Protein AF-A0AAN9HUW8-F1 (afdb_monomer)

Nearest PDB structures (foldseek):
  7zva-assembly1_A  TM=7.393E-01  e=1.301E-17  Nepenthes ventricosa x Nepenthes alata
  7zvc-assembly1_A  TM=8.661E-01  e=3.262E-12  Nepenthes ventricosa x Nepenthes alata
  8cdp-assembly1_B  TM=1.080E-01  e=1.436E+00  Trypanosoma brucei brucei

Organism: Crotalaria pallida (NCBI:txid3830)

Radius of gyration: 23.73 Å; Cα contacts (8 Å, |Δi|>4): 660; chains: 1; bounding box: 55×59×86 Å

Sequence (342 aa):
MINFILICLCLASNNYKVDGRMMASMSQEEDLELENQLRLMNKPPLKTIQTAFGHIVDCIDINKQLVFDNPLLKNHKIQLRSSLEHARKTLNEDQRSARSSRIEIEEDLCPIGTIPVRRTTKDDLIRIKHLSNKNGMLIAEAPGNHFAAVTLNRGANITDVYYGIKGIINVYNPTVTRKEQMSGAYLYLAKGPNSIMAGWQVYPEIHGDVKTYFFTAWDPATNNWWVRLQDKDLGYFPATLFADMTSAEEGGWYGRTMTPTYNSPSPPMGSGHFPDHTFGHACYIRNMTFQKYTREDIEPTLDLVGIYKDMPSCYEMSYTGYVDDSLRYAMQFGGPGGNCGY

Secondary structure (DSSP, 8-state):
---------------------------HHHHHHHHHHHHHHSPPPSEEEE-TTS-EEEEEETTS-GGGGSTTTTT-------GGGTTTTTS------S--------TTSS-TTEEEEEPPPHHHHHHHHHHHTS---SS---TTEEEEEEEE-TTS-TT--BSEEEEEE--------STT-EEEEEEEEEETTEEEEEEEEE-HHHHSSSS-EEEEEE-SS--SEEEEETTEEEEEE-GGG--S-SSBSEEEEEEEEE--STT-PBPPBTTSPPP-S-BTTBEEEEEEEEE-TTSPEEP--TTTEEEEES-TTT-EEEEEEE--TTT-EEEEEEB--B----

Structure (mmCIF, N/CA/C/O backbone):
data_AF-A0AAN9HUW8-F1
#
_entry.id   AF-A0AAN9HUW8-F1
#
loop_
_atom_site.group_PDB
_atom_site.id
_atom_site.type_symbol
_atom_site.label_atom_id
_atom_site.label_alt_id
_atom_site.label_comp_id
_atom_site.label_asym_id
_atom_site.label_entity_id
_atom_site.label_seq_id
_atom_site.pdbx_PDB_ins_code
_atom_site.Cartn_x
_atom_site.Cartn_y
_atom_site.Cartn_z
_atom_site.occupancy
_atom_site.B_iso_or_equiv
_atom_site.auth_seq_id
_atom_site.auth_comp_id
_atom_site.auth_asym_id
_atom_site.auth_atom_id
_atom_site.pdbx_PDB_model_num
ATOM 1 N N . MET A 1 1 ? -34.543 -33.325 61.190 1.00 37.28 1 MET A N 1
ATOM 2 C CA . MET A 1 1 ? -33.657 -33.862 60.135 1.00 37.28 1 MET A CA 1
ATOM 3 C C . MET A 1 1 ? -33.673 -32.879 58.983 1.00 37.28 1 MET A C 1
ATOM 5 O O . MET A 1 1 ? -34.697 -32.755 58.328 1.00 37.28 1 MET A O 1
ATOM 9 N N . ILE A 1 2 ? -32.601 -32.107 58.819 1.00 32.50 2 ILE A N 1
ATOM 10 C CA . ILE A 1 2 ? -32.450 -31.158 57.713 1.00 32.50 2 ILE A CA 1
ATOM 11 C C . ILE A 1 2 ? -31.667 -31.898 56.628 1.00 32.50 2 ILE A C 1
ATOM 13 O O . ILE A 1 2 ? -30.510 -32.249 56.843 1.00 32.50 2 ILE A O 1
ATOM 17 N N . ASN A 1 3 ? -32.321 -32.191 55.504 1.00 26.67 3 ASN A N 1
ATOM 18 C CA . ASN A 1 3 ? -31.674 -32.784 54.337 1.00 26.67 3 ASN A CA 1
ATOM 19 C C . ASN A 1 3 ? -30.878 -31.694 53.610 1.00 26.67 3 ASN A C 1
ATOM 21 O O . ASN A 1 3 ? -31.468 -30.772 53.050 1.00 26.67 3 ASN A O 1
ATOM 25 N N . PHE A 1 4 ? -29.550 -31.805 53.603 1.00 28.45 4 PHE A N 1
ATOM 26 C CA . PHE A 1 4 ? -28.698 -31.031 52.703 1.00 28.45 4 PHE A CA 1
ATOM 27 C C . PHE A 1 4 ? -28.633 -31.734 51.345 1.00 28.45 4 PHE A C 1
ATOM 29 O O . PHE A 1 4 ? -28.205 -32.883 51.255 1.00 28.45 4 PHE A O 1
ATOM 36 N N . ILE A 1 5 ? -29.053 -31.038 50.289 1.00 32.56 5 ILE A N 1
ATOM 37 C CA . ILE A 1 5 ? -28.841 -31.459 48.902 1.00 32.56 5 ILE A CA 1
ATOM 38 C C . ILE A 1 5 ? -27.496 -30.881 48.457 1.00 32.56 5 ILE A C 1
ATOM 40 O O . ILE A 1 5 ? -27.353 -29.670 48.301 1.00 32.56 5 ILE A O 1
ATOM 44 N N . LEU A 1 6 ? -26.502 -31.751 48.278 1.00 30.33 6 LEU A N 1
ATOM 45 C CA . LEU A 1 6 ? -25.200 -31.403 47.717 1.00 30.33 6 LEU A CA 1
ATOM 46 C C . LEU A 1 6 ? -25.294 -31.488 46.184 1.00 30.33 6 LEU A C 1
ATOM 48 O O . LEU A 1 6 ? -25.353 -32.582 45.626 1.00 30.33 6 LEU A O 1
ATOM 52 N N . ILE A 1 7 ? -25.328 -30.345 45.496 1.00 33.00 7 ILE A N 1
ATOM 53 C CA . ILE A 1 7 ? -25.259 -30.302 44.029 1.00 33.00 7 ILE A CA 1
ATOM 54 C C . ILE A 1 7 ? -23.783 -30.255 43.631 1.00 33.00 7 ILE A C 1
ATOM 56 O O . ILE A 1 7 ? -23.124 -29.225 43.756 1.00 33.00 7 ILE A O 1
ATOM 60 N N . CYS A 1 8 ? -23.258 -31.388 43.168 1.00 29.94 8 CYS A N 1
ATOM 61 C CA . CYS A 1 8 ? -21.916 -31.487 42.607 1.00 29.94 8 CYS A CA 1
ATOM 62 C C . CYS A 1 8 ? -21.988 -31.176 41.102 1.00 29.94 8 CYS A C 1
ATOM 64 O O . CYS A 1 8 ? -22.410 -32.008 40.301 1.00 29.94 8 CYS A O 1
ATOM 66 N N . LEU A 1 9 ? -21.632 -29.947 40.723 1.00 31.23 9 LEU A N 1
ATOM 67 C CA . LEU A 1 9 ? -21.486 -29.532 39.326 1.00 31.23 9 LEU A CA 1
ATOM 68 C C . LEU A 1 9 ? -20.121 -30.000 38.806 1.00 31.23 9 LEU A C 1
ATOM 70 O O . LEU A 1 9 ? -19.109 -29.322 38.970 1.00 31.23 9 LEU A O 1
ATOM 74 N N . CYS A 1 10 ? -20.088 -31.172 38.172 1.00 31.78 10 CYS A N 1
ATOM 75 C CA . CYS A 1 10 ? -18.941 -31.607 37.380 1.00 31.78 10 CYS A CA 1
ATOM 76 C C . CYS A 1 10 ? -18.929 -30.838 36.052 1.00 31.78 10 CYS A C 1
ATOM 78 O O . CYS A 1 10 ? -19.538 -31.261 35.070 1.00 31.78 10 CYS A O 1
ATOM 80 N N . LEU A 1 11 ? -18.242 -29.695 36.014 1.00 33.66 11 LEU A N 1
ATOM 81 C CA . LEU A 1 11 ? -17.888 -29.052 34.751 1.00 33.66 11 LEU A CA 1
ATOM 82 C C . LEU A 1 11 ? -16.815 -29.907 34.069 1.00 33.66 11 LEU A C 1
ATOM 84 O O . LEU A 1 11 ? -15.655 -29.908 34.474 1.00 33.66 11 LEU A O 1
ATOM 88 N N . ALA A 1 12 ? -17.207 -30.641 33.028 1.00 37.62 12 ALA A N 1
ATOM 89 C CA . ALA A 1 12 ? -16.265 -31.177 32.059 1.00 37.62 12 ALA A CA 1
ATOM 90 C C . ALA A 1 12 ? -15.634 -29.981 31.333 1.00 37.62 12 ALA A C 1
ATOM 92 O O . ALA A 1 12 ? -16.226 -29.405 30.420 1.00 37.62 12 ALA A O 1
ATOM 93 N N . SER A 1 13 ? -14.458 -29.549 31.786 1.00 38.16 13 SER A N 1
ATOM 94 C CA . SER A 1 13 ? -13.701 -28.496 31.126 1.00 38.16 13 SER A CA 1
ATOM 95 C C . SER A 1 13 ? -13.168 -29.032 29.798 1.00 38.16 13 SER A C 1
ATOM 97 O O . SER A 1 13 ? -12.062 -29.565 29.720 1.00 38.16 13 SER A O 1
ATOM 99 N N . ASN A 1 14 ? -13.945 -28.868 28.729 1.00 37.59 14 ASN A N 1
ATOM 100 C CA . ASN A 1 14 ? -13.342 -28.653 27.423 1.00 37.59 14 ASN A CA 1
ATOM 101 C C . ASN A 1 14 ? -12.451 -27.421 27.580 1.00 37.59 14 ASN A C 1
ATOM 103 O O . ASN A 1 14 ? -12.941 -26.347 27.928 1.00 37.59 14 ASN A O 1
ATOM 107 N N . ASN A 1 15 ? -11.141 -27.609 27.415 1.00 35.31 15 ASN A N 1
ATOM 108 C CA . ASN A 1 15 ? -10.130 -26.561 27.493 1.00 35.31 15 ASN A CA 1
ATOM 109 C C . ASN A 1 15 ? -10.362 -25.516 26.391 1.00 35.31 15 ASN A C 1
ATOM 111 O O . ASN A 1 15 ? -9.644 -25.472 25.394 1.00 35.31 15 ASN A O 1
ATOM 115 N N . TYR A 1 16 ? -11.353 -24.648 26.566 1.00 32.91 16 TYR A N 1
ATOM 116 C CA . TYR A 1 16 ? -11.372 -23.362 25.901 1.00 32.91 16 TYR A CA 1
ATOM 117 C C . TYR A 1 16 ? -10.293 -22.532 26.586 1.00 32.91 16 TYR A C 1
ATOM 119 O O . TYR A 1 16 ? -10.492 -21.996 27.675 1.00 32.91 16 TYR A O 1
ATOM 127 N N . LYS A 1 17 ? -9.113 -22.467 25.964 1.00 30.02 17 LYS A N 1
ATOM 128 C CA . LYS A 1 17 ? -8.150 -21.407 26.257 1.00 30.02 17 LYS A CA 1
ATOM 129 C C . LYS A 1 17 ? -8.837 -20.086 25.919 1.00 30.02 17 LYS A C 1
ATOM 131 O O . LYS A 1 17 ? -8.863 -19.671 24.766 1.00 30.02 17 LYS A O 1
ATOM 136 N N . VAL A 1 18 ? -9.428 -19.454 26.924 1.00 33.94 18 VAL A N 1
ATOM 137 C CA . VAL A 1 18 ? -9.734 -18.030 26.869 1.00 33.94 18 VAL A CA 1
ATOM 138 C C . VAL A 1 18 ? -8.390 -17.340 27.057 1.00 33.94 18 VAL A C 1
ATOM 140 O O . VAL A 1 18 ? -7.835 -17.348 28.154 1.00 33.94 18 VAL A O 1
ATOM 143 N N . ASP A 1 19 ? -7.816 -16.837 25.965 1.00 33.53 19 ASP A N 1
ATOM 144 C CA . ASP A 1 19 ? -6.582 -16.052 25.997 1.00 33.53 19 ASP A CA 1
ATOM 145 C C . ASP A 1 19 ? -6.904 -14.675 26.593 1.00 33.53 19 ASP A C 1
ATOM 147 O O . ASP A 1 19 ? -7.172 -13.697 25.895 1.00 33.53 19 ASP A O 1
ATOM 151 N N . GLY A 1 20 ? -6.997 -14.625 27.922 1.00 29.80 20 GLY A N 1
ATOM 152 C CA . GLY A 1 20 ? -7.134 -13.381 28.660 1.00 29.80 20 GLY A CA 1
ATOM 153 C C . GLY A 1 20 ? -5.825 -12.610 28.571 1.00 29.80 20 GLY A C 1
ATOM 154 O O . GLY A 1 20 ? -4.891 -12.886 29.321 1.00 29.80 20 GLY A O 1
ATOM 155 N N . ARG A 1 21 ? -5.739 -11.622 27.673 1.00 43.25 21 ARG A N 1
ATOM 156 C CA . ARG A 1 21 ? -4.674 -10.619 27.759 1.00 43.25 21 ARG A CA 1
ATOM 157 C C . ARG A 1 21 ? -4.883 -9.821 29.043 1.00 43.25 21 ARG A C 1
ATOM 159 O O . ARG A 1 21 ? -5.842 -9.061 29.137 1.00 43.25 21 ARG A O 1
ATOM 166 N N . MET A 1 22 ? -3.963 -9.936 30.002 1.00 36.66 22 MET A N 1
ATOM 167 C CA . MET A 1 22 ? -3.770 -8.864 30.977 1.00 36.66 22 MET A CA 1
ATOM 168 C C . MET A 1 22 ? -3.323 -7.628 30.194 1.00 36.66 22 MET A C 1
ATOM 170 O O . MET A 1 22 ? -2.153 -7.495 29.836 1.00 36.66 22 MET A O 1
ATOM 174 N N . MET A 1 23 ? -4.259 -6.732 29.891 1.00 47.94 23 MET A N 1
ATOM 175 C CA . MET A 1 23 ? -3.895 -5.334 29.710 1.00 47.94 23 MET A CA 1
ATOM 176 C C . MET A 1 23 ? -3.281 -4.907 31.043 1.00 47.94 23 MET A C 1
ATOM 178 O O . MET A 1 23 ? -3.860 -5.184 32.097 1.00 47.94 23 MET A O 1
ATOM 182 N N . ALA A 1 24 ? -2.092 -4.300 31.017 1.00 52.28 24 ALA A N 1
ATOM 183 C CA . ALA A 1 24 ? -1.602 -3.554 32.171 1.00 52.28 24 ALA A CA 1
ATOM 184 C C . ALA A 1 24 ? -2.775 -2.714 32.694 1.00 52.28 24 ALA A C 1
ATOM 186 O O . ALA A 1 24 ? -3.498 -2.147 31.874 1.00 52.28 24 ALA A O 1
ATOM 187 N N . SER A 1 25 ? -3.037 -2.723 34.005 1.00 55.03 25 SER A N 1
ATOM 188 C CA . SER A 1 25 ? -4.185 -2.003 34.556 1.00 55.03 25 SER A CA 1
ATOM 189 C C . SER A 1 25 ? -4.012 -0.521 34.236 1.00 55.03 25 SER A C 1
ATOM 191 O O . SER A 1 25 ? -3.252 0.172 34.912 1.00 55.03 25 SER A O 1
ATOM 193 N N . MET A 1 26 ? -4.656 -0.071 33.162 1.00 64.88 26 MET A N 1
ATOM 194 C CA . MET A 1 26 ? -4.696 1.331 32.791 1.00 64.88 26 MET A CA 1
ATOM 195 C C . MET A 1 26 ? -5.342 2.076 33.948 1.00 64.88 26 MET A C 1
ATOM 197 O O . MET A 1 26 ? -6.296 1.584 34.565 1.00 64.88 26 MET A O 1
ATOM 201 N N . SER A 1 27 ? -4.793 3.236 34.282 1.00 80.88 27 SER A N 1
ATOM 202 C CA . SER A 1 27 ? -5.429 4.094 35.272 1.00 80.88 27 SER A CA 1
ATOM 203 C C . SER A 1 27 ? -6.838 4.467 34.794 1.00 80.88 27 SER A C 1
ATOM 205 O O . SER A 1 27 ? -7.108 4.535 33.595 1.00 80.88 27 SER A O 1
ATOM 207 N N . GLN A 1 28 ? -7.758 4.721 35.727 1.00 83.56 28 GLN A N 1
ATOM 208 C CA . GLN A 1 28 ? -9.115 5.162 35.371 1.00 83.56 28 GLN A CA 1
ATOM 209 C C . GLN A 1 28 ? -9.108 6.456 34.541 1.00 83.56 28 GLN A C 1
ATOM 211 O O . GLN A 1 28 ? -9.994 6.665 33.718 1.00 83.56 28 GLN A O 1
ATOM 216 N N . GLU A 1 29 ? -8.104 7.309 34.750 1.00 86.94 29 GLU A N 1
ATOM 217 C CA . GLU A 1 29 ? -7.915 8.550 34.002 1.00 86.94 29 GLU A CA 1
ATOM 218 C C . GLU A 1 29 ? -7.526 8.284 32.542 1.00 86.94 29 GLU A C 1
ATOM 220 O O . GLU A 1 29 ? -8.186 8.795 31.637 1.00 86.94 29 GLU A O 1
ATOM 225 N N . GLU A 1 30 ? -6.533 7.423 32.299 1.00 84.19 30 GLU A N 1
ATOM 226 C CA . GLU A 1 30 ? -6.156 6.999 30.942 1.00 84.19 30 GLU A CA 1
ATOM 227 C C . GLU A 1 30 ? -7.327 6.319 30.229 1.00 84.19 30 GLU A C 1
ATOM 229 O O . GLU A 1 30 ? -7.567 6.550 29.043 1.00 84.19 30 GLU A O 1
ATOM 234 N N . ASP A 1 31 ? -8.080 5.492 30.953 1.00 87.50 31 ASP A N 1
ATOM 235 C CA . ASP A 1 31 ? -9.238 4.791 30.414 1.00 87.50 31 ASP A CA 1
ATOM 236 C C . ASP A 1 31 ? -10.318 5.764 29.917 1.00 87.50 31 ASP A C 1
ATOM 238 O O . ASP A 1 31 ? -10.779 5.662 28.775 1.00 87.50 31 ASP A O 1
ATOM 242 N N . LEU A 1 32 ? -10.645 6.763 30.742 1.00 89.94 32 LEU A N 1
ATOM 243 C CA . LEU A 1 32 ? -11.592 7.827 30.417 1.00 89.94 32 LEU A CA 1
ATOM 244 C C . LEU A 1 32 ? -11.093 8.709 29.263 1.00 89.94 32 LEU A C 1
ATOM 246 O O . LEU A 1 32 ? -11.884 9.118 28.407 1.00 89.94 32 LEU A O 1
ATOM 250 N N . GLU A 1 33 ? -9.791 8.997 29.205 1.00 89.56 33 GLU A N 1
ATOM 251 C CA . GLU A 1 33 ? -9.192 9.736 28.091 1.00 89.5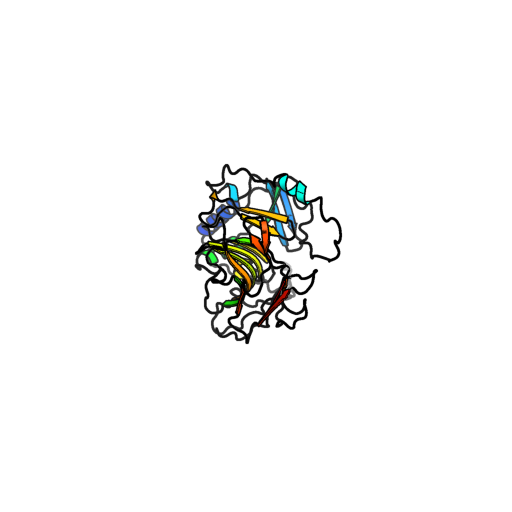6 33 GLU A CA 1
ATOM 252 C C . GLU A 1 33 ? -9.365 8.975 26.769 1.00 89.56 33 GLU A C 1
ATOM 254 O O . GLU A 1 33 ? -9.796 9.561 25.768 1.00 89.56 33 GLU A O 1
ATOM 259 N N . LEU A 1 34 ? -9.101 7.663 26.760 1.00 88.19 34 LEU A N 1
ATOM 260 C CA . LEU A 1 34 ? -9.318 6.831 25.577 1.00 88.19 34 LEU A CA 1
ATOM 261 C C . LEU A 1 34 ? -10.791 6.779 25.172 1.00 88.19 34 LEU A C 1
ATOM 263 O O . LEU A 1 34 ? -11.095 6.867 23.982 1.00 88.19 34 LEU A O 1
ATOM 267 N N . GLU A 1 35 ? -11.713 6.657 26.123 1.00 89.94 35 GLU A N 1
ATOM 268 C CA . GLU A 1 35 ? -13.148 6.673 25.825 1.00 89.94 35 GLU A CA 1
ATOM 269 C C . GLU A 1 35 ? -13.600 7.998 25.206 1.00 89.94 35 GLU A C 1
ATOM 271 O O . GLU A 1 35 ? -14.364 8.004 24.234 1.00 89.94 35 GLU A O 1
ATOM 276 N N . ASN A 1 36 ? -13.095 9.123 25.710 1.00 90.00 36 ASN A N 1
ATOM 277 C CA . ASN A 1 36 ? -13.368 10.435 25.133 1.00 90.00 36 ASN A CA 1
ATOM 278 C C . ASN A 1 36 ? -12.801 10.554 23.710 1.00 90.00 36 ASN A C 1
ATOM 280 O O . ASN A 1 36 ? -13.505 11.020 22.811 1.00 90.00 36 ASN A O 1
ATOM 284 N N . GLN A 1 37 ? -11.580 10.071 23.466 1.00 87.31 37 GLN A N 1
ATOM 285 C CA . GLN A 1 37 ? -10.987 10.038 22.122 1.00 87.31 37 GLN A CA 1
ATOM 286 C C . GLN A 1 37 ? -11.800 9.163 21.157 1.00 87.31 37 GLN A C 1
ATOM 288 O O . GLN A 1 37 ? -12.095 9.592 20.040 1.00 87.31 37 GLN A O 1
ATOM 293 N N . LEU A 1 38 ? -12.249 7.983 21.595 1.00 90.19 38 LEU A N 1
ATOM 294 C CA . LEU A 1 38 ? -13.114 7.108 20.796 1.00 90.19 38 LEU A CA 1
ATOM 295 C C . LEU A 1 38 ? -14.430 7.780 20.418 1.00 90.19 38 LEU A C 1
ATOM 297 O O . LEU A 1 38 ? -14.893 7.601 19.293 1.00 90.19 38 LEU A O 1
ATOM 301 N N . ARG A 1 39 ? -15.038 8.542 21.333 1.00 88.00 39 ARG A N 1
ATOM 302 C CA . ARG A 1 39 ? -16.282 9.281 21.064 1.00 88.00 39 ARG A CA 1
ATOM 303 C C . ARG A 1 39 ? -16.086 10.399 20.045 1.00 88.00 39 ARG A C 1
ATOM 305 O O . ARG A 1 39 ? -16.980 10.643 19.241 1.00 88.00 39 ARG A O 1
ATOM 312 N N . LEU A 1 40 ? -14.935 11.072 20.067 1.00 86.38 40 LEU A N 1
ATOM 313 C CA . LEU A 1 40 ? -14.613 12.115 19.090 1.00 86.38 40 LEU A CA 1
ATOM 314 C C . LEU A 1 40 ? -14.379 11.529 17.693 1.00 86.38 40 LEU A C 1
ATOM 316 O O . LEU A 1 40 ? -14.845 12.104 16.707 1.00 86.38 40 LEU A O 1
ATOM 320 N N . MET A 1 41 ? -13.699 10.380 17.623 1.00 85.62 41 MET A N 1
ATOM 321 C CA . MET A 1 41 ? -13.390 9.702 16.364 1.00 85.62 41 MET A CA 1
ATOM 322 C C . MET A 1 41 ? -14.606 9.003 15.752 1.00 85.62 41 MET A C 1
ATOM 324 O O . MET A 1 41 ? -14.894 9.170 14.569 1.00 85.62 41 MET A O 1
ATOM 328 N N . ASN A 1 42 ? -15.353 8.234 16.542 1.00 91.19 42 ASN A N 1
ATOM 329 C CA . ASN A 1 42 ? -16.512 7.495 16.054 1.00 91.19 42 ASN A CA 1
ATOM 330 C C . ASN A 1 42 ? -17.749 8.398 16.031 1.00 91.19 42 ASN A C 1
ATOM 332 O O . ASN A 1 42 ? -18.528 8.457 16.984 1.00 91.19 42 ASN A O 1
ATOM 336 N N . LYS A 1 43 ? -17.922 9.115 14.918 1.00 90.88 43 LYS A N 1
ATOM 337 C CA . LYS A 1 43 ? -19.079 9.986 14.684 1.00 90.88 43 LYS A CA 1
ATOM 338 C C . LYS A 1 43 ? -20.389 9.182 14.698 1.00 90.88 43 LYS A C 1
ATOM 340 O O . LYS A 1 43 ? -20.389 8.025 14.281 1.00 90.88 43 LYS A O 1
ATOM 345 N N . PRO A 1 44 ? -21.520 9.784 15.115 1.00 92.62 44 PRO A N 1
ATOM 346 C CA . PRO A 1 44 ? -22.814 9.108 15.099 1.00 92.62 44 PRO A CA 1
ATOM 347 C C . PRO A 1 44 ? -23.175 8.599 13.690 1.00 92.62 44 PRO A C 1
ATOM 349 O O . PRO A 1 44 ? -23.273 9.417 12.766 1.00 92.62 44 PRO A O 1
ATOM 352 N N . PRO A 1 45 ? -23.379 7.283 13.504 1.00 94.19 45 PRO A N 1
ATOM 353 C CA . PRO A 1 45 ? -23.678 6.716 12.196 1.00 94.19 45 PRO A CA 1
ATOM 354 C C . PRO A 1 45 ? -25.146 6.873 11.806 1.00 94.19 45 PRO A C 1
ATOM 356 O O . PRO A 1 45 ? -26.036 6.814 12.652 1.00 94.19 45 PRO A O 1
ATOM 359 N N . LEU A 1 46 ? -25.406 6.993 10.500 1.00 93.88 46 LEU A N 1
ATOM 360 C CA . LEU A 1 46 ? -26.758 6.880 9.937 1.00 93.88 46 LEU A CA 1
ATOM 361 C C . LEU A 1 46 ? -27.181 5.415 9.776 1.00 93.88 46 LEU A C 1
ATOM 363 O O . LEU A 1 46 ? -28.363 5.090 9.847 1.00 93.88 46 LEU A O 1
ATOM 367 N N . LYS A 1 47 ? -26.209 4.532 9.541 1.00 93.12 47 LYS A N 1
ATOM 368 C CA . LYS A 1 47 ? -26.389 3.085 9.402 1.00 93.12 47 LYS A CA 1
ATOM 369 C C . LYS A 1 47 ? -25.124 2.395 9.900 1.00 93.12 47 LYS A C 1
ATOM 371 O O . LYS A 1 47 ? -24.028 2.854 9.599 1.00 93.12 47 LYS A O 1
ATOM 376 N N . THR A 1 48 ? -25.289 1.298 10.628 1.00 93.69 48 THR A N 1
ATOM 377 C CA . THR A 1 48 ? -24.188 0.448 11.098 1.00 93.69 48 THR A CA 1
ATOM 378 C C . THR A 1 48 ? -24.292 -0.909 10.413 1.00 93.69 48 THR A C 1
ATOM 380 O O . THR A 1 48 ? -25.389 -1.458 10.300 1.00 93.69 48 THR A O 1
ATOM 383 N N . ILE A 1 49 ? -23.165 -1.453 9.971 1.00 90.88 49 ILE A N 1
ATOM 384 C CA . ILE A 1 49 ? -23.072 -2.714 9.236 1.00 90.88 49 ILE A CA 1
ATOM 385 C C . ILE A 1 49 ? -22.014 -3.577 9.913 1.00 90.88 49 ILE A C 1
ATOM 387 O O . ILE A 1 49 ? -20.926 -3.095 10.222 1.00 90.88 49 ILE A O 1
ATOM 391 N N . GLN A 1 50 ? -22.318 -4.852 10.138 1.00 89.62 50 GLN A N 1
ATOM 392 C CA . GLN A 1 50 ? -21.302 -5.832 10.507 1.00 89.62 50 GLN A CA 1
ATOM 393 C C . GLN A 1 50 ? -20.857 -6.586 9.264 1.00 89.62 50 GLN A C 1
ATOM 395 O O . GLN A 1 50 ? -21.683 -7.118 8.525 1.00 89.62 50 GLN A O 1
ATOM 400 N N . THR A 1 51 ? -19.552 -6.620 9.032 1.00 83.06 51 THR A N 1
ATOM 401 C CA . THR A 1 51 ? -18.975 -7.374 7.922 1.00 83.06 51 THR A CA 1
ATOM 402 C C . THR A 1 51 ? -18.805 -8.840 8.311 1.00 83.06 51 THR A C 1
ATOM 404 O O . THR A 1 51 ? -18.637 -9.169 9.487 1.00 83.06 51 THR A O 1
ATOM 407 N N . ALA A 1 52 ? -18.745 -9.727 7.314 1.00 81.50 52 ALA A N 1
ATOM 408 C CA . ALA A 1 52 ? -18.436 -11.145 7.525 1.00 81.50 52 ALA A CA 1
ATOM 409 C C . ALA A 1 52 ? -17.075 -11.378 8.220 1.00 81.50 52 ALA A C 1
ATOM 411 O O . ALA A 1 52 ? -16.837 -12.434 8.801 1.00 81.50 52 ALA A O 1
ATOM 412 N N . PHE A 1 53 ? -16.186 -10.380 8.197 1.00 77.62 53 PHE A N 1
ATOM 413 C CA . PHE A 1 53 ? -14.870 -10.424 8.833 1.00 77.62 53 PHE A CA 1
ATOM 414 C C . PHE A 1 53 ? -14.871 -9.972 10.302 1.00 77.62 53 PHE A C 1
ATOM 416 O O . PHE A 1 53 ? -13.802 -9.962 10.916 1.00 77.62 53 PHE A O 1
ATOM 423 N N . GLY A 1 54 ? -16.034 -9.613 10.861 1.00 83.56 54 GLY A N 1
ATOM 424 C CA . GLY A 1 54 ? -16.189 -9.163 12.248 1.00 83.56 54 GLY A CA 1
ATOM 425 C C . GLY A 1 54 ? -15.902 -7.674 12.465 1.00 83.56 54 GLY A C 1
ATOM 426 O O . GLY A 1 54 ? -15.778 -7.236 13.607 1.00 83.56 54 GLY A O 1
ATOM 427 N N . HIS A 1 55 ? -15.787 -6.883 11.395 1.00 85.62 55 HIS A N 1
ATOM 428 C CA . HIS A 1 55 ? -15.619 -5.434 11.509 1.00 85.62 55 HIS A CA 1
ATOM 429 C C . HIS A 1 55 ? -16.970 -4.727 11.533 1.00 85.62 55 HIS A C 1
ATOM 431 O O . HIS A 1 55 ? -17.914 -5.136 10.858 1.00 85.62 55 HIS A O 1
ATOM 437 N N . ILE A 1 56 ? -17.032 -3.620 12.269 1.00 91.00 56 ILE A N 1
ATOM 438 C CA . ILE A 1 56 ? -18.172 -2.707 12.246 1.00 91.00 56 ILE A CA 1
ATOM 439 C C . ILE A 1 56 ? -17.844 -1.566 11.284 1.00 91.00 56 ILE A C 1
ATOM 441 O O . ILE A 1 56 ? -16.813 -0.903 11.427 1.00 91.00 56 ILE A O 1
ATOM 445 N N . VAL A 1 57 ? -18.715 -1.353 10.306 1.00 91.25 57 VAL A N 1
ATOM 446 C CA . VAL A 1 57 ? -18.643 -0.257 9.341 1.00 91.25 57 VAL A CA 1
ATOM 447 C C . VAL A 1 57 ? -19.830 0.665 9.564 1.00 91.25 57 VAL A C 1
ATOM 449 O O . VAL A 1 57 ? -20.983 0.243 9.546 1.00 91.25 57 VAL A O 1
ATOM 452 N N . ASP A 1 58 ? -19.519 1.934 9.758 1.00 93.25 58 ASP A N 1
ATOM 453 C CA . ASP A 1 58 ? -20.453 3.010 10.014 1.00 93.25 58 ASP A CA 1
ATOM 454 C C . ASP A 1 58 ? -20.609 3.869 8.765 1.00 93.25 58 ASP A C 1
ATOM 456 O O . ASP A 1 58 ? -19.633 4.375 8.215 1.00 93.25 58 ASP A O 1
ATOM 460 N N . CYS A 1 59 ? -21.845 4.056 8.319 1.00 92.81 59 CYS A N 1
ATOM 461 C CA . CYS A 1 59 ? -22.167 5.003 7.264 1.00 92.81 59 CYS A CA 1
ATOM 462 C C . CYS A 1 59 ? -22.303 6.395 7.880 1.00 92.81 59 CYS A C 1
ATOM 464 O O . CYS A 1 59 ? -23.287 6.688 8.569 1.00 92.81 59 CYS A O 1
ATOM 466 N N . ILE A 1 60 ? -21.306 7.241 7.640 1.00 92.25 60 ILE A N 1
ATOM 467 C CA . ILE A 1 60 ? -21.238 8.612 8.154 1.00 92.25 60 ILE A CA 1
ATOM 468 C C . ILE A 1 60 ? -21.624 9.582 7.042 1.00 92.25 60 ILE A C 1
ATOM 470 O O . ILE A 1 60 ? -21.234 9.389 5.894 1.00 92.25 60 ILE A O 1
ATOM 474 N N . ASP A 1 61 ? -22.377 10.632 7.372 1.00 91.25 61 ASP A N 1
ATOM 475 C CA . ASP A 1 61 ? -22.663 11.734 6.445 1.00 91.25 61 ASP A CA 1
ATOM 476 C C . ASP A 1 61 ? -21.362 12.234 5.804 1.00 91.25 61 ASP A C 1
ATOM 478 O O . ASP A 1 61 ? -20.373 12.490 6.500 1.00 91.25 61 ASP A O 1
ATOM 482 N N . ILE A 1 62 ? -21.361 12.378 4.480 1.00 88.12 62 ILE A N 1
ATOM 483 C CA . ILE A 1 62 ? -20.177 12.775 3.717 1.00 88.12 62 ILE A CA 1
ATOM 484 C C . ILE A 1 62 ? -19.597 14.123 4.170 1.00 88.12 62 ILE A C 1
ATOM 486 O O . ILE A 1 62 ? -18.418 14.352 3.947 1.00 88.12 62 ILE A O 1
ATOM 490 N N . ASN A 1 63 ? -20.367 14.989 4.831 1.00 88.06 63 ASN A N 1
ATOM 491 C CA . ASN A 1 63 ? -19.908 16.280 5.357 1.00 88.06 63 ASN A CA 1
ATOM 492 C C . ASN A 1 63 ? -19.510 16.223 6.841 1.00 88.06 63 ASN A C 1
ATOM 494 O O . ASN A 1 63 ? -19.076 17.226 7.401 1.00 88.06 63 ASN A O 1
ATOM 498 N N . LYS A 1 64 ? -19.668 15.070 7.501 1.00 89.31 64 LYS A N 1
ATOM 499 C CA . LYS A 1 64 ? -19.325 14.849 8.920 1.00 89.31 64 LYS A CA 1
ATOM 500 C C . LYS A 1 64 ? -18.145 13.894 9.103 1.00 89.31 64 LYS A C 1
ATOM 502 O O . LYS A 1 64 ? -17.968 13.330 10.179 1.00 89.31 64 LYS A O 1
ATOM 507 N N . GLN A 1 65 ? -17.353 13.689 8.054 1.00 85.94 65 GLN A N 1
ATOM 508 C CA . GLN A 1 65 ? -16.124 12.898 8.115 1.00 85.94 65 GLN A CA 1
ATOM 509 C C . GLN A 1 65 ? -15.166 13.489 9.153 1.00 85.94 65 GLN A C 1
ATOM 511 O O . GLN A 1 65 ? -15.092 14.710 9.292 1.00 85.94 65 GLN A O 1
ATOM 516 N N . LEU A 1 66 ? -14.376 12.639 9.819 1.00 82.69 66 LEU A N 1
ATOM 517 C CA . LEU A 1 66 ? -13.395 13.082 10.820 1.00 82.69 66 LEU A CA 1
ATOM 518 C C . LEU A 1 66 ? -12.430 14.143 10.276 1.00 82.69 66 LEU A C 1
ATOM 520 O O . LEU A 1 66 ? -11.974 15.010 11.012 1.00 82.69 66 LEU A O 1
ATOM 524 N N . VAL A 1 67 ? -12.126 14.098 8.976 1.00 79.69 67 VAL A N 1
ATOM 525 C CA . VAL A 1 67 ? -11.188 15.030 8.344 1.00 79.69 67 VAL A CA 1
ATOM 526 C C . VAL A 1 67 ? -11.618 16.501 8.499 1.00 79.69 67 VAL A C 1
ATOM 528 O O . VAL A 1 67 ? -10.762 17.380 8.560 1.00 79.69 67 VAL A O 1
ATOM 531 N N . PHE A 1 68 ? -12.922 16.779 8.631 1.00 85.50 68 PHE A N 1
ATOM 532 C CA . PHE A 1 68 ? -13.461 18.135 8.804 1.00 85.50 68 PHE A CA 1
ATOM 533 C C . PHE A 1 68 ? -13.366 18.667 10.238 1.00 85.50 68 PHE A C 1
ATOM 535 O O . PHE A 1 68 ? -13.612 19.854 10.458 1.00 85.50 68 PHE A O 1
ATOM 542 N N . ASP A 1 69 ? -12.964 17.832 11.201 1.00 83.56 69 ASP A N 1
ATOM 543 C CA . ASP A 1 69 ? -12.576 18.306 12.532 1.00 83.56 69 ASP A CA 1
ATOM 544 C C . ASP A 1 69 ? -11.230 19.049 12.488 1.00 83.56 69 ASP A C 1
ATOM 546 O O . ASP A 1 69 ? -10.931 19.847 13.378 1.00 83.56 69 ASP A O 1
ATOM 550 N N . ASN A 1 70 ? -10.422 18.829 11.440 1.00 79.50 70 ASN A N 1
ATOM 551 C CA . ASN A 1 70 ? -9.203 19.593 11.221 1.00 79.50 70 ASN A CA 1
ATOM 552 C C . ASN A 1 70 ? -9.562 21.053 10.862 1.00 79.50 70 ASN A C 1
ATOM 554 O O . ASN A 1 70 ? -10.262 21.280 9.868 1.00 79.50 70 ASN A O 1
ATOM 558 N N . PRO A 1 71 ? -9.058 22.064 11.602 1.00 81.44 71 PRO A N 1
ATOM 559 C CA . PRO A 1 71 ? -9.361 23.474 11.344 1.00 81.44 71 PRO A CA 1
ATOM 560 C C . PRO A 1 71 ? -9.074 23.926 9.907 1.00 81.44 71 PRO A C 1
ATOM 562 O O . PRO A 1 71 ? -9.805 24.763 9.377 1.00 81.44 71 PRO A O 1
ATOM 565 N N . LEU A 1 72 ? -8.061 23.342 9.257 1.00 78.94 72 LEU A N 1
ATOM 566 C CA . LEU A 1 72 ? -7.676 23.647 7.875 1.00 78.94 72 LEU A CA 1
ATOM 567 C C . LEU A 1 72 ? -8.713 23.166 6.849 1.00 78.94 72 LEU A C 1
ATOM 569 O O . LEU A 1 72 ? -8.694 23.611 5.703 1.00 78.94 72 LEU A O 1
ATOM 573 N N . LEU A 1 73 ? -9.626 22.275 7.252 1.00 80.88 73 LEU A N 1
ATOM 574 C CA . LEU A 1 73 ? -10.632 21.666 6.384 1.00 80.88 73 LEU A CA 1
ATOM 575 C C . LEU A 1 73 ? -12.073 21.963 6.756 1.00 80.88 73 LEU A C 1
ATOM 577 O O . LEU A 1 73 ? -12.964 21.585 6.003 1.00 80.88 73 LEU A O 1
ATOM 581 N N . LYS A 1 74 ? -12.326 22.696 7.838 1.00 76.38 74 LYS A N 1
ATOM 582 C CA . LYS A 1 74 ? -13.685 22.977 8.323 1.00 76.38 74 LYS A CA 1
ATOM 583 C C . LYS A 1 74 ? -14.636 23.543 7.252 1.00 76.38 74 LYS A C 1
ATOM 585 O O . LYS A 1 74 ? -15.830 23.276 7.294 1.00 76.38 74 LYS A O 1
ATOM 590 N N . ASN A 1 75 ? -14.099 24.291 6.284 1.00 80.00 75 ASN A N 1
ATOM 591 C CA . ASN A 1 75 ? -14.850 24.890 5.171 1.00 80.00 75 ASN A CA 1
ATOM 592 C C . ASN A 1 75 ? -14.455 24.313 3.800 1.00 80.00 75 ASN A C 1
ATOM 594 O O . ASN A 1 75 ? -14.706 24.930 2.762 1.00 80.00 75 ASN A O 1
ATOM 598 N N . HIS A 1 76 ? -13.778 23.165 3.777 1.00 78.94 76 HIS A N 1
ATOM 599 C CA . HIS A 1 76 ? -13.321 22.558 2.539 1.00 78.94 76 HIS A CA 1
ATOM 600 C C . HIS A 1 76 ? -14.514 22.048 1.725 1.00 78.94 76 HIS A C 1
ATOM 602 O O . HIS A 1 76 ? -15.286 21.203 2.177 1.00 78.94 76 HIS A O 1
ATOM 608 N N . LYS A 1 77 ? -14.654 22.541 0.491 1.00 79.44 77 LYS A N 1
ATOM 609 C CA . LYS A 1 77 ? -15.664 22.040 -0.440 1.00 79.44 77 LYS A CA 1
ATOM 610 C C . LYS A 1 77 ? -15.199 20.706 -1.009 1.00 79.44 77 LYS A C 1
ATOM 612 O O . LYS A 1 77 ? -14.243 20.672 -1.781 1.00 79.44 77 LYS A O 1
ATOM 617 N N . ILE A 1 78 ? -15.923 19.641 -0.673 1.00 76.75 78 ILE A N 1
ATOM 618 C CA . ILE A 1 78 ? -15.691 18.302 -1.216 1.00 76.75 78 ILE A CA 1
ATOM 619 C C . ILE A 1 78 ? -15.710 18.377 -2.737 1.00 76.75 78 ILE A C 1
ATOM 621 O O . ILE A 1 78 ? -16.718 18.740 -3.354 1.00 76.75 78 ILE A O 1
ATOM 625 N N . GLN A 1 79 ? -14.581 18.033 -3.343 1.00 68.38 79 GLN A N 1
ATOM 626 C CA . GLN A 1 79 ? -14.499 17.884 -4.781 1.00 68.38 79 GLN A CA 1
ATOM 627 C C . GLN A 1 79 ? -15.089 16.529 -5.144 1.00 68.38 79 GLN A C 1
ATOM 629 O O . GLN A 1 79 ? -14.411 15.510 -5.147 1.00 68.38 79 GLN A O 1
ATOM 634 N N . LEU A 1 80 ? -16.387 16.514 -5.431 1.00 64.25 80 LEU A N 1
ATOM 635 C CA . LEU A 1 80 ? -16.972 15.422 -6.192 1.00 64.25 80 LEU A CA 1
ATOM 636 C C . LEU A 1 80 ? -16.430 15.536 -7.616 1.00 64.25 80 LEU A C 1
ATOM 638 O O . LEU A 1 80 ? -16.336 16.641 -8.157 1.00 64.25 80 LEU A O 1
ATOM 642 N N . ARG A 1 81 ? -16.022 14.408 -8.199 1.00 58.91 81 ARG A N 1
ATOM 643 C CA . ARG A 1 81 ? -15.423 14.364 -9.534 1.00 58.91 81 ARG A CA 1
ATOM 644 C C . ARG A 1 81 ? -16.219 15.223 -10.524 1.00 58.91 81 ARG A C 1
ATOM 646 O O . ARG A 1 81 ? -17.434 15.079 -10.646 1.00 58.91 81 ARG A O 1
ATOM 653 N N . SER A 1 82 ? -15.521 16.121 -11.222 1.00 39.31 82 SER A N 1
ATOM 654 C CA . SER A 1 82 ? -16.131 16.981 -12.234 1.00 39.31 82 SER A CA 1
ATOM 655 C C . SER A 1 82 ? -16.543 16.167 -13.465 1.00 39.31 82 SER A C 1
ATOM 657 O O . SER A 1 82 ? -15.994 15.104 -13.770 1.00 39.31 82 SER A O 1
ATOM 659 N N . SER A 1 83 ? -17.493 16.707 -14.219 1.00 41.06 83 SER A N 1
ATOM 660 C CA . SER A 1 83 ? -17.957 16.224 -15.522 1.00 41.06 83 SER A CA 1
ATOM 661 C C . SER A 1 83 ? -16.854 16.052 -16.587 1.00 41.06 83 SER A C 1
ATOM 663 O O . SER A 1 83 ? -17.143 15.533 -17.660 1.00 41.06 83 SER A O 1
ATOM 665 N N . LEU A 1 84 ? -15.593 16.406 -16.313 1.00 43.09 84 LEU A N 1
ATOM 666 C CA . LEU A 1 84 ? -14.490 16.381 -17.282 1.00 43.09 84 LEU A CA 1
ATOM 667 C C . LEU A 1 84 ? -14.008 14.975 -17.678 1.00 43.09 84 LEU A C 1
ATOM 669 O O . LEU A 1 84 ? -13.469 14.818 -18.768 1.00 43.09 84 LEU A O 1
ATOM 673 N N . GLU A 1 85 ? -14.254 13.930 -16.882 1.00 44.75 85 GLU A N 1
ATOM 674 C CA . GLU A 1 85 ? -14.002 12.550 -17.343 1.00 44.75 85 GLU A CA 1
ATOM 675 C C . GLU A 1 85 ? -15.208 11.909 -18.061 1.00 44.75 85 GLU A C 1
ATOM 677 O O . GLU A 1 85 ? -15.059 10.827 -18.629 1.00 44.75 85 GLU A O 1
ATOM 682 N N . HIS A 1 86 ? -16.384 12.556 -18.120 1.00 39.31 86 HIS A N 1
ATOM 683 C CA . HIS A 1 86 ? -17.470 12.047 -18.977 1.00 39.31 86 HIS A CA 1
ATOM 684 C C . HIS A 1 86 ? -17.084 12.080 -20.464 1.00 39.31 86 HIS A C 1
ATOM 686 O O . HIS A 1 86 ? -17.618 11.296 -21.237 1.00 39.31 86 HIS A O 1
ATOM 692 N N . ALA A 1 87 ? -16.093 12.892 -20.852 1.00 35.91 87 ALA A N 1
ATOM 693 C CA . ALA A 1 87 ? -15.533 12.890 -22.202 1.00 35.91 87 ALA A CA 1
ATOM 694 C C . ALA A 1 87 ? -14.657 11.658 -22.513 1.00 35.91 87 ALA A C 1
ATOM 696 O O . ALA A 1 87 ? -14.453 11.339 -23.680 1.00 35.91 87 ALA A O 1
ATOM 697 N N . ARG A 1 88 ? -14.139 10.948 -21.496 1.00 40.84 88 ARG A N 1
ATOM 698 C CA . ARG A 1 88 ? -13.254 9.782 -21.684 1.00 40.84 88 ARG A CA 1
ATOM 699 C C . ARG A 1 88 ? -14.006 8.448 -21.691 1.00 40.84 88 ARG A C 1
ATOM 701 O O . ARG A 1 88 ? -13.460 7.451 -22.143 1.00 40.84 88 ARG A O 1
ATOM 708 N N . LYS A 1 89 ? -15.260 8.438 -21.223 1.00 39.56 89 LYS A N 1
ATOM 709 C CA . LYS A 1 89 ? -16.125 7.246 -21.198 1.00 39.56 89 LYS A CA 1
ATOM 710 C C . LYS A 1 89 ? -16.683 6.846 -22.569 1.00 39.56 89 LYS A C 1
ATOM 712 O O . LYS A 1 89 ? -17.221 5.756 -22.681 1.00 39.56 89 LYS A O 1
ATOM 717 N N . THR A 1 90 ? -16.548 7.679 -23.600 1.00 35.72 90 THR A N 1
ATOM 718 C CA . THR A 1 90 ? -17.108 7.394 -24.935 1.00 35.72 90 THR A CA 1
ATOM 719 C C . THR A 1 90 ? -16.174 6.589 -25.846 1.00 35.72 90 THR A C 1
ATOM 721 O O . THR A 1 90 ? -16.517 6.337 -26.995 1.00 35.72 90 THR A O 1
ATOM 724 N N . LEU A 1 91 ? -14.993 6.184 -25.372 1.00 37.34 91 LEU A N 1
ATOM 725 C CA . LEU A 1 91 ? -14.048 5.382 -26.148 1.00 37.34 91 LEU A CA 1
ATOM 726 C C . LEU A 1 91 ? -13.547 4.231 -25.272 1.00 37.34 91 LEU A C 1
ATOM 728 O O . LEU A 1 91 ? -12.842 4.466 -24.293 1.00 37.34 91 LEU A O 1
ATOM 732 N N . ASN A 1 92 ? -13.901 3.005 -25.663 1.00 36.94 92 ASN A N 1
ATOM 733 C CA . ASN A 1 92 ? -13.493 1.712 -25.093 1.00 36.94 92 ASN A CA 1
ATOM 734 C C . ASN A 1 92 ? -14.445 1.112 -24.044 1.00 36.94 92 ASN A C 1
ATOM 736 O O . ASN A 1 92 ? -14.040 0.715 -22.951 1.00 36.94 92 ASN A O 1
ATOM 740 N N . GLU A 1 93 ? -15.711 0.954 -24.423 1.00 35.78 93 GLU A N 1
ATOM 741 C CA . GLU A 1 93 ? -16.471 -0.231 -24.024 1.00 35.78 93 GLU A CA 1
ATOM 742 C C . GLU A 1 93 ? -16.178 -1.331 -25.042 1.00 35.78 93 GLU A C 1
ATOM 744 O O . GLU A 1 93 ? -16.808 -1.370 -26.085 1.00 35.78 93 GLU A O 1
ATOM 749 N N . ASP A 1 94 ? -15.166 -2.157 -24.784 1.00 38.12 94 ASP A N 1
ATOM 750 C CA . ASP A 1 94 ? -15.177 -3.573 -25.157 1.00 38.12 94 ASP A CA 1
ATOM 751 C C . ASP A 1 94 ? -13.960 -4.284 -24.548 1.00 38.12 94 ASP A C 1
ATOM 753 O O . ASP A 1 94 ? -12.862 -3.739 -24.485 1.00 38.12 94 ASP A O 1
ATOM 757 N N . GLN A 1 95 ? -14.185 -5.522 -24.099 1.00 39.56 95 GLN A N 1
ATOM 758 C CA . GLN A 1 95 ? -13.253 -6.440 -23.419 1.00 39.56 95 GLN A CA 1
ATOM 759 C C . GLN A 1 95 ? -13.127 -6.315 -21.890 1.00 39.56 95 GLN A C 1
ATOM 761 O O . GLN A 1 95 ? -12.053 -6.140 -21.317 1.00 39.56 95 GLN A O 1
ATOM 766 N N . ARG A 1 96 ? -14.235 -6.566 -21.182 1.00 41.12 96 ARG A N 1
ATOM 767 C CA . ARG A 1 96 ? -14.186 -7.054 -19.793 1.00 41.12 96 ARG A CA 1
ATOM 768 C C . ARG A 1 96 ? -14.212 -8.583 -19.772 1.00 41.12 96 ARG A C 1
ATOM 770 O O . ARG A 1 96 ? -15.264 -9.185 -19.599 1.00 41.12 96 ARG A O 1
ATOM 777 N N . SER A 1 97 ? -13.043 -9.205 -19.897 1.00 41.53 97 SER A N 1
ATOM 778 C CA . SER A 1 97 ? -12.841 -10.605 -19.506 1.00 41.53 97 SER A CA 1
ATOM 779 C C . SER A 1 97 ? -11.524 -10.770 -18.757 1.00 41.53 97 SER A C 1
ATOM 781 O O . SER A 1 97 ? -10.507 -11.176 -19.303 1.00 41.53 97 SER A O 1
ATOM 783 N N . ALA A 1 98 ? -11.573 -10.480 -17.465 1.00 38.34 98 ALA A N 1
ATOM 784 C CA . ALA A 1 98 ? -10.803 -11.185 -16.454 1.00 38.34 98 ALA A CA 1
ATOM 785 C C . ALA A 1 98 ? -11.597 -11.036 -15.158 1.00 38.34 98 ALA A C 1
ATOM 787 O O . ALA A 1 98 ? -12.057 -9.933 -14.847 1.00 38.34 98 ALA A O 1
ATOM 788 N N . ARG A 1 99 ? -11.796 -12.131 -14.417 1.00 37.78 99 ARG A N 1
ATOM 789 C CA . ARG A 1 99 ? -12.273 -12.105 -13.028 1.00 37.78 99 ARG A CA 1
ATOM 790 C C . ARG A 1 99 ? -11.265 -11.301 -12.200 1.00 37.78 99 ARG A C 1
ATOM 792 O O . ARG A 1 99 ? -10.385 -11.863 -11.561 1.00 37.78 99 ARG A O 1
ATOM 799 N N . SER A 1 100 ? -11.352 -9.977 -12.264 1.00 38.56 100 SER A N 1
ATOM 800 C CA . SER A 1 100 ? -10.751 -9.104 -11.271 1.00 38.56 100 SER A CA 1
ATOM 801 C C . SER A 1 100 ? -11.423 -9.478 -9.964 1.00 38.56 100 SER A C 1
ATOM 803 O O . SER A 1 100 ? -12.657 -9.499 -9.909 1.00 38.56 100 SER A O 1
ATOM 805 N N . SER A 1 101 ? -10.636 -9.818 -8.948 1.00 36.94 101 SER A N 1
ATOM 806 C CA . SER A 1 101 ? -11.091 -9.838 -7.566 1.00 36.94 101 SER A CA 1
ATOM 807 C C . SER A 1 101 ? -11.579 -8.426 -7.267 1.00 36.94 101 SER A C 1
ATOM 809 O O . SER A 1 101 ? -10.803 -7.569 -6.840 1.00 36.94 101 SER A O 1
ATOM 811 N N . ARG A 1 102 ? -12.840 -8.143 -7.614 1.00 39.88 102 ARG A N 1
ATOM 812 C CA . ARG A 1 102 ? -13.517 -6.928 -7.197 1.00 39.88 102 ARG A CA 1
ATOM 813 C C . ARG A 1 102 ? -13.368 -6.952 -5.695 1.00 39.88 102 ARG A C 1
ATOM 815 O O . ARG A 1 102 ? -13.749 -7.933 -5.057 1.00 39.88 102 ARG A O 1
ATOM 822 N N . ILE A 1 103 ? -12.762 -5.915 -5.139 1.00 45.75 103 ILE A N 1
ATOM 823 C CA . ILE A 1 103 ? -13.014 -5.635 -3.737 1.00 45.75 103 ILE A CA 1
ATOM 824 C C . ILE A 1 103 ? -14.532 -5.541 -3.678 1.00 45.75 103 ILE A C 1
ATOM 826 O O . ILE A 1 103 ? -15.108 -4.678 -4.341 1.00 45.75 103 ILE A O 1
ATOM 830 N N . GLU A 1 104 ? -15.175 -6.482 -2.989 1.00 44.19 104 GLU A N 1
ATOM 831 C CA . GLU A 1 104 ? -16.594 -6.415 -2.656 1.00 44.19 104 GLU A CA 1
ATOM 832 C C . GLU A 1 104 ? -16.772 -5.247 -1.684 1.00 44.19 104 GLU A C 1
ATOM 834 O O . GLU A 1 104 ? -17.096 -5.392 -0.511 1.00 44.19 104 GLU A O 1
ATOM 839 N N . ILE A 1 105 ? -16.537 -4.031 -2.168 1.00 49.66 105 ILE A N 1
ATOM 840 C CA . ILE A 1 105 ? -17.339 -2.918 -1.726 1.00 49.66 105 ILE A CA 1
ATOM 841 C C . ILE A 1 105 ? -18.648 -3.209 -2.432 1.00 49.66 105 ILE A C 1
ATOM 843 O O . ILE A 1 105 ? -18.804 -2.786 -3.575 1.00 49.66 105 ILE A O 1
ATOM 847 N N . GLU A 1 106 ? -19.492 -4.040 -1.808 1.00 53.34 106 GLU A N 1
ATOM 848 C CA . GLU A 1 106 ? -20.889 -4.211 -2.197 1.00 53.34 106 GLU A CA 1
ATOM 849 C C . GLU A 1 106 ? -21.374 -2.821 -2.603 1.00 53.34 106 GLU A C 1
ATOM 851 O O . GLU A 1 106 ? -21.401 -1.889 -1.784 1.00 53.34 106 GLU A O 1
ATOM 856 N N . GLU A 1 107 ? -21.575 -2.641 -3.911 1.00 51.12 107 GLU A N 1
ATOM 857 C CA . GLU A 1 107 ? -22.221 -1.450 -4.431 1.00 51.12 107 GLU A CA 1
ATOM 858 C C . GLU A 1 107 ? -23.524 -1.382 -3.620 1.00 51.12 107 GLU A C 1
ATOM 860 O O . GLU A 1 107 ? -24.255 -2.364 -3.587 1.00 51.12 107 GLU A O 1
ATOM 865 N N . ASP A 1 108 ? -23.704 -0.309 -2.833 1.00 60.22 108 ASP A N 1
ATOM 866 C CA . ASP A 1 108 ? -24.813 -0.082 -1.879 1.00 60.22 108 ASP A CA 1
ATOM 867 C C . ASP A 1 108 ? -24.605 -0.403 -0.380 1.00 60.22 108 ASP A C 1
ATOM 869 O O . ASP A 1 108 ? -25.566 -0.315 0.394 1.00 60.22 108 ASP A O 1
ATOM 873 N N . LEU A 1 109 ? -23.379 -0.660 0.107 1.00 74.56 109 LEU A N 1
ATOM 874 C CA . LEU A 1 109 ? -23.128 -0.767 1.565 1.00 74.56 109 LEU A CA 1
ATOM 875 C C . LEU A 1 109 ? -23.748 0.411 2.340 1.00 74.56 109 LEU A C 1
ATOM 877 O O . LEU A 1 109 ? -24.540 0.222 3.274 1.00 74.56 109 LEU A O 1
ATOM 881 N N . CYS A 1 110 ? -23.440 1.632 1.901 1.00 85.56 110 CYS A N 1
ATOM 882 C CA . CYS A 1 110 ? -23.879 2.866 2.534 1.00 85.56 110 CYS A CA 1
ATOM 883 C C . CYS A 1 110 ? -24.820 3.686 1.632 1.00 85.56 110 CYS A C 1
ATOM 885 O O . CYS A 1 110 ? -24.580 3.761 0.427 1.00 85.56 110 CYS A O 1
ATOM 887 N N . PRO A 1 111 ? -25.871 4.325 2.194 1.00 89.19 111 PRO A N 1
ATOM 888 C CA . PRO A 1 111 ? -26.774 5.192 1.436 1.00 89.19 111 PRO A CA 1
ATOM 889 C C . PRO A 1 111 ? -26.047 6.328 0.704 1.00 89.19 111 PRO A C 1
ATOM 891 O O . PRO A 1 111 ? -25.021 6.831 1.171 1.00 89.19 111 PRO A O 1
ATOM 894 N N . ILE A 1 112 ? -26.622 6.797 -0.406 1.00 86.12 112 ILE A N 1
ATOM 895 C CA . ILE A 1 112 ? -26.120 7.974 -1.130 1.00 86.12 112 ILE A CA 1
ATOM 896 C C . ILE A 1 112 ? -26.000 9.167 -0.169 1.00 86.12 112 ILE A C 1
ATOM 898 O O . ILE A 1 112 ? -26.886 9.418 0.646 1.00 86.12 112 ILE A O 1
ATOM 902 N N . GLY A 1 113 ? -24.889 9.901 -0.266 1.00 86.06 113 GLY A N 1
ATOM 903 C CA . GLY A 1 113 ? -24.572 11.015 0.636 1.00 86.06 113 GLY A CA 1
ATOM 904 C C . GLY A 1 113 ? -23.868 10.596 1.930 1.00 86.06 113 GLY A C 1
ATOM 905 O O . GLY A 1 113 ? -23.567 11.452 2.760 1.00 86.06 113 GLY A O 1
ATOM 906 N N . THR A 1 114 ? -23.558 9.308 2.097 1.00 88.81 114 THR A N 1
ATOM 907 C CA . THR A 1 114 ? -22.753 8.798 3.215 1.00 88.81 114 THR A CA 1
ATOM 908 C C . THR A 1 114 ? -21.500 8.078 2.724 1.00 88.81 114 THR A C 1
ATOM 910 O O . THR A 1 114 ? -21.427 7.644 1.574 1.00 88.81 114 THR A O 1
ATOM 913 N N . ILE A 1 115 ? -20.500 7.963 3.597 1.00 86.56 115 ILE A N 1
ATOM 914 C CA . ILE A 1 11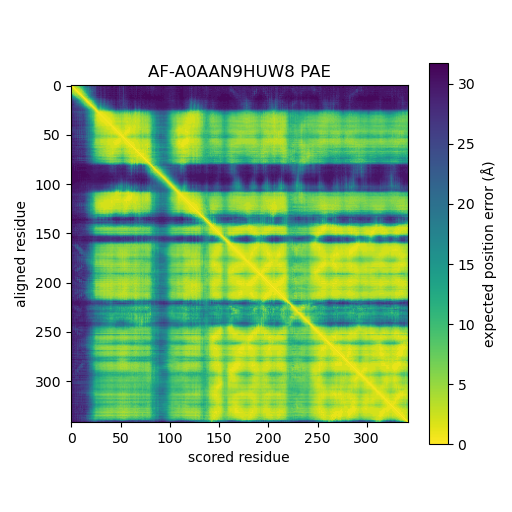5 ? -19.272 7.207 3.355 1.00 86.56 115 ILE A CA 1
ATOM 915 C C . ILE A 1 115 ? -19.141 6.051 4.356 1.00 86.56 115 ILE A C 1
ATOM 917 O O . ILE A 1 115 ? -19.497 6.222 5.525 1.00 86.56 115 ILE A O 1
ATOM 921 N N . PRO A 1 116 ? -18.626 4.882 3.935 1.00 88.06 116 PRO A N 1
ATOM 922 C CA . PRO A 1 116 ? -18.314 3.795 4.852 1.00 88.06 116 PRO A CA 1
ATOM 923 C C . PRO A 1 116 ? -17.038 4.114 5.640 1.00 88.06 116 PRO A C 1
ATOM 925 O O . PRO A 1 116 ? -15.976 4.328 5.058 1.00 88.06 116 PRO A O 1
ATOM 928 N N . VAL A 1 117 ? -17.127 4.103 6.967 1.00 88.06 117 VAL A N 1
ATOM 929 C CA . VAL A 1 117 ? -15.997 4.294 7.885 1.00 88.06 117 VAL A CA 1
ATOM 930 C C . VAL A 1 117 ? -15.909 3.079 8.800 1.00 88.06 117 VAL A C 1
ATOM 932 O O . VAL A 1 117 ? -16.865 2.751 9.497 1.00 88.06 117 VAL A O 1
ATOM 935 N N . ARG A 1 118 ? -14.767 2.382 8.823 1.00 88.19 118 ARG A N 1
ATOM 936 C CA . ARG A 1 118 ? -14.543 1.317 9.813 1.00 88.19 118 ARG A CA 1
ATOM 937 C C . ARG A 1 118 ? -14.483 1.950 11.204 1.00 88.19 118 ARG A C 1
ATOM 939 O O . ARG A 1 118 ? -13.648 2.821 11.441 1.00 88.19 118 ARG A O 1
ATOM 946 N N . ARG A 1 119 ? -15.326 1.476 12.122 1.00 91.00 119 ARG A N 1
ATOM 947 C CA . ARG A 1 119 ? -15.347 1.942 13.511 1.00 91.00 119 ARG A CA 1
ATOM 948 C C . ARG A 1 119 ? -14.010 1.650 14.186 1.00 91.00 119 ARG A C 1
ATOM 950 O O . ARG A 1 119 ? -13.526 0.517 14.147 1.00 91.00 119 ARG A O 1
ATOM 957 N N . THR A 1 120 ? -13.442 2.663 14.829 1.00 90.06 120 THR A N 1
ATOM 958 C CA . THR A 1 120 ? -12.229 2.528 15.636 1.00 90.06 120 THR A CA 1
ATOM 959 C C . THR A 1 120 ? -12.586 1.937 16.995 1.00 90.06 120 THR A C 1
ATOM 961 O O . THR A 1 120 ? -13.491 2.420 17.678 1.00 90.06 120 THR A O 1
ATOM 964 N N . THR A 1 121 ? -11.877 0.892 17.402 1.00 90.81 121 THR A N 1
ATOM 965 C CA . THR A 1 121 ? -12.015 0.261 18.718 1.00 90.81 121 THR A CA 1
ATOM 966 C C . THR A 1 121 ? -10.971 0.791 19.698 1.00 90.81 121 THR A C 1
ATOM 968 O O . THR A 1 121 ? -9.960 1.376 19.305 1.00 90.81 121 THR A O 1
ATOM 971 N N . LYS A 1 122 ? -11.190 0.562 20.996 1.00 89.25 122 LYS A N 1
ATOM 972 C CA . LYS A 1 122 ? -10.224 0.919 22.045 1.00 89.25 122 LYS A CA 1
ATOM 973 C C . LYS A 1 122 ? -8.863 0.263 21.817 1.00 89.25 122 LYS A C 1
ATOM 975 O O . LYS A 1 122 ? -7.840 0.933 21.913 1.00 89.25 122 LYS A O 1
ATOM 980 N N . ASP A 1 123 ? -8.862 -1.004 21.411 1.00 87.75 123 ASP A N 1
ATOM 981 C CA . ASP A 1 123 ? -7.636 -1.734 21.091 1.00 87.75 123 ASP A CA 1
ATOM 982 C C . ASP A 1 123 ? -6.898 -1.143 19.884 1.00 87.75 123 ASP A C 1
ATOM 984 O O . ASP A 1 123 ? -5.667 -1.164 19.862 1.00 87.75 123 ASP A O 1
ATOM 988 N N . ASP A 1 124 ? -7.615 -0.608 18.886 1.00 85.25 124 ASP A N 1
ATOM 989 C CA . ASP A 1 124 ? -6.991 0.077 17.745 1.00 85.25 124 ASP A CA 1
ATOM 990 C C . ASP A 1 124 ? -6.230 1.328 18.215 1.00 85.25 124 ASP A C 1
ATOM 992 O O . ASP A 1 124 ? -5.074 1.522 17.838 1.00 85.25 124 ASP A O 1
ATOM 996 N N . LEU A 1 125 ? -6.836 2.143 19.091 1.00 83.19 125 LEU A N 1
ATOM 997 C CA . LEU A 1 125 ? -6.182 3.336 19.642 1.00 83.19 125 LEU A CA 1
ATOM 998 C C . LEU A 1 125 ? -4.940 3.001 20.458 1.00 83.19 125 LEU A C 1
ATOM 1000 O O . LEU A 1 125 ? -3.919 3.673 20.318 1.00 83.19 125 LEU A O 1
ATOM 1004 N N . ILE A 1 126 ? -5.012 1.966 21.293 1.00 84.38 126 ILE A N 1
ATOM 1005 C CA . ILE A 1 126 ? -3.881 1.544 22.126 1.00 84.38 126 ILE A CA 1
ATOM 1006 C C . ILE A 1 126 ? -2.696 1.140 21.246 1.00 84.38 126 ILE A C 1
ATOM 1008 O O . ILE A 1 126 ? -1.565 1.555 21.503 1.00 84.38 126 ILE A O 1
ATOM 1012 N N . ARG A 1 127 ? -2.950 0.386 20.170 1.00 82.31 127 ARG A N 1
ATOM 1013 C CA . ARG A 1 127 ? -1.901 -0.022 19.226 1.00 82.31 127 ARG A CA 1
ATOM 1014 C C . ARG A 1 127 ? -1.299 1.168 18.484 1.00 82.31 127 ARG A C 1
ATOM 1016 O O . ARG A 1 127 ? -0.079 1.294 18.440 1.00 82.31 127 ARG A O 1
ATOM 1023 N N . ILE A 1 128 ? -2.128 2.074 17.964 1.00 72.94 128 ILE A N 1
ATOM 1024 C CA . ILE A 1 128 ? -1.653 3.265 17.241 1.00 72.94 128 ILE A CA 1
ATOM 1025 C C . ILE A 1 128 ? -0.836 4.185 18.161 1.00 72.94 128 ILE A C 1
ATOM 1027 O O . ILE A 1 128 ? 0.226 4.650 17.752 1.00 72.94 128 ILE A O 1
ATOM 1031 N N . LYS A 1 129 ? -1.265 4.405 19.414 1.00 70.81 129 LYS A N 1
ATOM 1032 C CA . LYS A 1 129 ? -0.487 5.180 20.401 1.00 70.81 129 LYS A CA 1
ATOM 1033 C C . LYS A 1 129 ? 0.885 4.550 20.660 1.00 70.81 129 LYS A C 1
ATOM 1035 O O . LYS A 1 129 ? 1.887 5.258 20.684 1.00 70.81 129 LYS A O 1
ATOM 1040 N N . HIS A 1 130 ? 0.948 3.224 20.795 1.00 69.62 130 HIS A N 1
ATOM 1041 C CA . HIS A 1 130 ? 2.213 2.507 20.978 1.00 69.62 130 HIS A CA 1
ATOM 1042 C C . HIS A 1 130 ? 3.163 2.665 19.776 1.00 69.62 130 HIS A C 1
ATOM 1044 O O . HIS A 1 130 ? 4.373 2.786 19.954 1.00 69.62 130 HIS A O 1
ATOM 1050 N N . LEU A 1 131 ? 2.617 2.708 18.559 1.00 63.81 131 LEU A N 1
ATOM 1051 C CA . LEU A 1 131 ? 3.378 2.906 17.322 1.00 63.81 131 LEU A CA 1
ATOM 1052 C C . LEU A 1 131 ? 3.830 4.351 17.117 1.00 63.81 131 LEU A C 1
ATOM 1054 O O . LEU A 1 131 ? 4.948 4.566 16.671 1.00 63.81 131 LEU A O 1
ATOM 1058 N N . SER A 1 132 ? 3.009 5.343 17.472 1.00 55.97 132 SER A N 1
ATOM 1059 C CA . SER A 1 132 ? 3.381 6.762 17.362 1.00 55.97 132 SER A CA 1
ATOM 1060 C C . SER A 1 132 ? 4.592 7.122 18.228 1.00 55.97 132 SER A C 1
ATOM 1062 O O . SER A 1 132 ? 5.308 8.065 17.910 1.00 55.97 132 SER A O 1
ATOM 1064 N N . ASN A 1 133 ? 4.838 6.363 19.300 1.00 45.94 133 ASN A N 1
ATOM 1065 C CA . ASN A 1 133 ? 6.019 6.514 20.151 1.00 45.94 133 ASN A CA 1
ATOM 1066 C C . ASN A 1 133 ? 7.281 5.858 19.552 1.00 45.94 133 ASN A C 1
ATOM 1068 O O . ASN A 1 133 ? 8.382 6.058 20.063 1.00 45.94 133 ASN A O 1
ATOM 1072 N N . LYS A 1 134 ? 7.139 5.080 18.471 1.00 50.94 134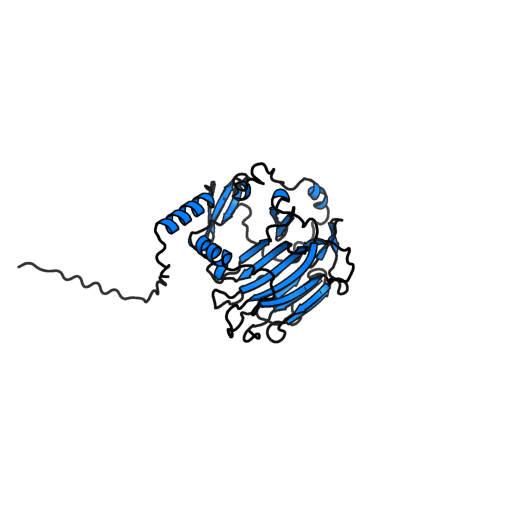 LYS A N 1
ATOM 1073 C CA . LYS A 1 134 ? 8.230 4.486 17.694 1.00 50.94 134 LYS A CA 1
ATOM 1074 C C . LYS A 1 134 ? 8.400 5.297 16.403 1.00 50.94 134 LYS A C 1
ATOM 1076 O O . LYS A 1 134 ? 7.735 5.040 15.405 1.00 50.94 134 LYS A O 1
ATOM 1081 N N . ASN A 1 135 ? 9.262 6.312 16.429 1.00 38.09 135 ASN A N 1
ATOM 1082 C CA . ASN A 1 135 ? 9.527 7.178 15.274 1.00 38.09 135 ASN A CA 1
ATOM 1083 C C . ASN A 1 135 ? 9.818 6.382 13.977 1.00 38.09 135 ASN A C 1
ATOM 1085 O O . ASN A 1 135 ? 10.734 5.567 13.944 1.00 38.09 135 ASN A O 1
ATOM 1089 N N . GLY A 1 136 ? 9.080 6.703 12.903 1.00 43.47 136 GLY A N 1
ATOM 1090 C CA . GLY A 1 136 ? 9.540 6.660 11.504 1.00 43.47 136 GLY A CA 1
ATOM 1091 C C . GLY A 1 136 ? 9.801 5.288 10.873 1.00 43.47 136 GLY A C 1
ATOM 1092 O O . GLY A 1 136 ? 10.941 4.954 10.573 1.00 43.47 136 GLY A O 1
ATOM 1093 N N . MET A 1 137 ? 8.752 4.513 10.586 1.00 44.25 137 MET A N 1
ATOM 1094 C CA . MET A 1 137 ? 8.889 3.116 10.136 1.00 44.25 137 MET A CA 1
ATOM 1095 C C . MET A 1 137 ? 8.444 2.840 8.688 1.00 44.25 137 MET A C 1
ATOM 1097 O O . MET A 1 137 ? 8.239 1.685 8.300 1.00 44.25 137 MET A O 1
ATOM 1101 N N . LEU A 1 138 ? 8.253 3.878 7.873 1.00 49.00 138 LEU A N 1
ATOM 1102 C CA . LEU A 1 138 ? 7.676 3.705 6.537 1.00 49.00 138 LEU A CA 1
ATOM 1103 C C . LEU A 1 138 ? 8.712 3.652 5.402 1.00 49.00 138 LEU A C 1
ATOM 1105 O O . LEU A 1 138 ? 8.388 3.097 4.356 1.00 49.00 138 LEU A O 1
ATOM 1109 N N . ILE A 1 139 ? 9.939 4.168 5.591 1.00 47.72 139 ILE A N 1
ATOM 1110 C CA . ILE A 1 139 ? 10.917 4.310 4.483 1.00 47.72 139 ILE A CA 1
ATOM 1111 C C . ILE A 1 139 ? 12.395 4.179 4.912 1.00 47.72 139 ILE A C 1
ATOM 1113 O O . ILE A 1 139 ? 13.272 4.119 4.061 1.00 47.72 139 ILE A O 1
ATOM 1117 N N . ALA A 1 140 ? 12.720 4.129 6.208 1.00 47.72 140 ALA A N 1
ATOM 1118 C CA . ALA A 1 140 ? 14.122 4.036 6.619 1.00 47.72 140 ALA A CA 1
ATOM 1119 C C . ALA A 1 140 ? 14.685 2.626 6.363 1.00 47.72 140 ALA A C 1
ATOM 1121 O O . ALA A 1 140 ? 14.054 1.634 6.741 1.00 47.72 140 ALA A O 1
ATOM 1122 N N . GLU A 1 141 ? 15.887 2.548 5.780 1.00 56.91 141 GLU A N 1
ATOM 1123 C CA . GLU A 1 141 ? 16.755 1.362 5.782 1.00 56.91 141 GLU A CA 1
ATOM 1124 C C . GLU A 1 141 ? 17.151 1.041 7.233 1.00 56.91 141 GLU A C 1
ATOM 1126 O O . GLU A 1 141 ? 18.240 1.356 7.709 1.00 56.91 141 GLU A O 1
ATOM 1131 N N . ALA A 1 142 ? 16.207 0.494 7.994 1.00 66.06 142 ALA A N 1
ATOM 1132 C CA . ALA A 1 142 ? 16.431 0.064 9.358 1.00 66.06 142 ALA A CA 1
ATOM 1133 C C . ALA A 1 142 ? 16.782 -1.429 9.365 1.00 66.06 142 ALA A C 1
ATOM 1135 O O . ALA A 1 142 ? 16.227 -2.191 8.566 1.00 66.06 142 ALA A O 1
ATOM 1136 N N . PRO A 1 143 ? 17.655 -1.874 10.280 1.00 75.19 143 PRO A N 1
ATOM 1137 C CA . PRO A 1 143 ? 18.014 -3.280 10.381 1.00 75.19 143 PRO A CA 1
ATOM 1138 C C . PRO A 1 143 ? 16.782 -4.200 10.464 1.00 75.19 143 PRO A C 1
ATOM 1140 O O . PRO A 1 143 ? 15.794 -3.874 11.127 1.00 75.19 143 PRO A O 1
ATOM 1143 N N . GLY A 1 144 ? 16.824 -5.317 9.733 1.00 84.06 144 GLY A N 1
ATOM 1144 C CA . GLY A 1 144 ? 15.713 -6.265 9.616 1.00 84.06 144 GLY A CA 1
ATOM 1145 C C . GLY A 1 144 ? 14.637 -5.886 8.597 1.00 84.06 144 GLY A C 1
ATOM 1146 O O . GLY A 1 144 ? 13.663 -6.625 8.460 1.00 84.06 144 GLY A O 1
ATOM 1147 N N . ASN A 1 145 ? 14.775 -4.761 7.889 1.00 87.69 145 ASN A N 1
ATOM 1148 C CA . ASN A 1 145 ? 13.958 -4.458 6.716 1.00 87.69 145 ASN A CA 1
ATOM 1149 C C . ASN A 1 145 ? 14.599 -5.032 5.464 1.00 87.69 145 ASN A C 1
ATOM 1151 O O . ASN A 1 145 ? 15.796 -4.862 5.267 1.00 87.69 145 ASN A O 1
ATOM 1155 N N . HIS A 1 146 ? 13.773 -5.635 4.613 1.00 91.81 146 HIS A N 1
ATOM 1156 C CA . HIS A 1 146 ? 14.198 -6.132 3.311 1.00 91.81 146 HIS A CA 1
ATOM 1157 C C . HIS A 1 146 ? 13.235 -5.704 2.224 1.00 91.81 146 HIS A C 1
ATOM 1159 O O . HIS A 1 146 ? 12.018 -5.674 2.445 1.00 91.81 146 HIS A O 1
ATOM 1165 N N . PHE A 1 147 ? 13.783 -5.403 1.052 1.00 91.81 147 PHE A N 1
ATOM 1166 C CA . PHE A 1 147 ? 13.069 -4.784 -0.051 1.00 91.81 147 PHE A CA 1
ATOM 1167 C C . PHE A 1 147 ? 13.389 -5.478 -1.375 1.00 91.81 147 PHE A C 1
ATOM 1169 O O . PHE A 1 147 ? 14.526 -5.839 -1.666 1.00 91.81 147 PHE A O 1
ATOM 1176 N N . ALA A 1 148 ? 12.364 -5.601 -2.209 1.00 93.88 148 ALA A N 1
ATOM 1177 C CA . ALA A 1 148 ? 12.461 -6.050 -3.591 1.00 93.88 148 ALA A CA 1
ATOM 1178 C C . ALA A 1 148 ? 11.712 -5.039 -4.462 1.00 93.88 148 ALA A C 1
ATOM 1180 O O . ALA A 1 148 ? 10.478 -5.024 -4.455 1.00 93.88 148 ALA A O 1
ATOM 1181 N N . ALA A 1 149 ? 12.441 -4.160 -5.149 1.00 92.25 149 ALA A N 1
ATOM 1182 C CA . ALA A 1 149 ? 11.902 -2.913 -5.675 1.00 92.25 149 ALA A CA 1
ATOM 1183 C C . ALA A 1 149 ? 12.343 -2.591 -7.107 1.00 92.25 149 ALA A C 1
ATOM 1185 O O . ALA A 1 149 ? 13.490 -2.815 -7.498 1.00 92.25 149 ALA A O 1
ATOM 1186 N N . VAL A 1 150 ? 11.428 -1.964 -7.845 1.00 93.06 150 VAL A N 1
ATOM 1187 C CA . VAL A 1 150 ? 11.704 -1.203 -9.067 1.00 93.06 150 VAL A CA 1
ATOM 1188 C C . VAL A 1 150 ? 11.416 0.263 -8.762 1.00 93.06 150 VAL A C 1
ATOM 1190 O O . VAL A 1 150 ? 10.273 0.617 -8.459 1.00 93.06 150 VAL A O 1
ATOM 1193 N N . THR A 1 151 ? 12.437 1.111 -8.814 1.00 89.69 151 THR A N 1
ATOM 1194 C CA . THR A 1 151 ? 12.355 2.534 -8.449 1.00 89.69 151 THR A CA 1
ATOM 1195 C C . THR A 1 151 ? 12.771 3.420 -9.612 1.00 89.69 151 THR A C 1
ATOM 1197 O O . THR A 1 151 ? 13.443 2.972 -10.531 1.00 89.69 151 THR A O 1
ATOM 1200 N N . LEU A 1 152 ? 12.372 4.688 -9.615 1.00 85.69 152 LEU A N 1
ATOM 1201 C CA . LEU A 1 152 ? 12.887 5.657 -10.583 1.00 85.69 152 LEU A CA 1
ATOM 1202 C C . LEU A 1 152 ? 14.405 5.824 -10.425 1.00 85.69 152 LEU A C 1
ATOM 1204 O O . LEU A 1 152 ? 14.904 6.037 -9.318 1.00 85.69 152 LEU A O 1
ATOM 1208 N N . ASN A 1 153 ? 15.139 5.769 -11.537 1.00 76.12 153 ASN A N 1
ATOM 1209 C CA . ASN A 1 153 ? 16.564 6.079 -11.542 1.00 76.12 153 ASN A CA 1
ATOM 1210 C C . ASN A 1 153 ? 16.761 7.575 -11.281 1.00 76.12 153 ASN A C 1
ATOM 1212 O O . ASN A 1 153 ? 16.407 8.414 -12.115 1.00 76.12 153 ASN A O 1
ATOM 1216 N N . ARG A 1 154 ? 17.422 7.914 -10.167 1.00 61.16 154 ARG A N 1
ATOM 1217 C CA . ARG A 1 154 ? 17.987 9.253 -9.932 1.00 61.16 154 ARG A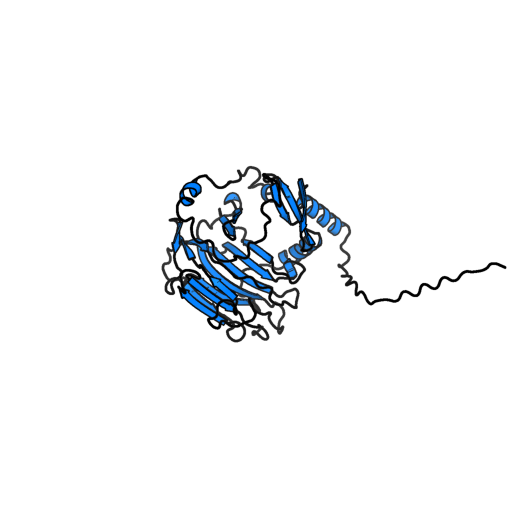 CA 1
ATOM 1218 C C . ARG A 1 154 ? 19.141 9.491 -10.922 1.00 61.16 154 ARG A C 1
ATOM 1220 O O . ARG A 1 154 ? 20.305 9.343 -10.569 1.00 61.16 154 ARG A O 1
ATOM 1227 N N . GLY A 1 155 ? 18.829 9.787 -12.184 1.00 49.53 155 GLY A N 1
ATOM 1228 C CA . GLY A 1 155 ? 19.847 10.017 -13.216 1.00 49.53 155 GLY A CA 1
ATOM 1229 C C . GLY A 1 155 ? 19.376 10.059 -14.672 1.00 49.53 155 GLY A C 1
ATOM 1230 O O . GLY A 1 155 ? 20.154 10.493 -15.513 1.00 49.53 155 GLY A O 1
ATOM 1231 N N . ALA A 1 156 ? 18.137 9.657 -14.988 1.00 54.81 156 ALA A N 1
ATOM 1232 C CA . ALA A 1 156 ? 17.646 9.652 -16.375 1.00 54.81 156 ALA A CA 1
ATOM 1233 C C . ALA A 1 156 ? 17.407 11.073 -16.935 1.00 54.81 156 ALA A C 1
ATOM 1235 O O . ALA A 1 156 ? 17.694 11.335 -18.098 1.00 54.81 156 ALA A O 1
ATOM 1236 N N . ASN A 1 157 ? 16.950 12.000 -16.086 1.00 52.84 157 ASN A N 1
ATOM 1237 C CA . ASN A 1 157 ? 16.985 13.455 -16.261 1.00 52.84 157 ASN A CA 1
ATOM 1238 C C . ASN A 1 157 ? 16.562 14.099 -14.932 1.00 52.84 157 ASN A C 1
ATOM 1240 O O . ASN A 1 157 ? 15.489 13.805 -14.414 1.00 52.84 157 ASN A O 1
ATOM 1244 N N . ILE A 1 158 ? 17.378 15.001 -14.381 1.00 52.69 158 ILE A N 1
ATOM 1245 C CA . ILE A 1 158 ? 17.121 15.689 -13.094 1.00 52.69 158 ILE A CA 1
ATOM 1246 C C . ILE A 1 158 ? 15.827 16.536 -13.099 1.00 52.69 158 ILE A C 1
ATOM 1248 O O . ILE A 1 158 ? 15.356 16.957 -12.048 1.00 52.69 158 ILE A O 1
ATOM 1252 N N . THR A 1 159 ? 15.243 16.786 -14.274 1.00 59.53 159 THR A N 1
ATOM 1253 C CA . THR A 1 159 ? 14.031 17.597 -14.459 1.00 59.53 159 THR A CA 1
ATOM 1254 C C . THR A 1 159 ? 12.736 16.793 -14.551 1.00 59.53 159 THR A C 1
ATOM 1256 O O . THR A 1 159 ? 11.664 17.399 -14.604 1.00 59.53 159 THR A O 1
ATOM 1259 N N . ASP A 1 160 ? 12.803 15.462 -14.620 1.00 70.88 160 ASP A N 1
ATOM 1260 C CA . ASP A 1 160 ? 11.611 14.645 -14.832 1.00 70.88 160 ASP A CA 1
ATOM 1261 C C . ASP A 1 160 ? 10.858 14.449 -13.517 1.00 70.88 160 ASP A C 1
ATOM 1263 O O . ASP A 1 160 ? 11.287 13.731 -12.616 1.00 70.88 160 ASP A O 1
ATOM 1267 N N . VAL A 1 161 ? 9.711 15.120 -13.424 1.00 82.38 161 VAL A N 1
ATOM 1268 C CA . VAL A 1 161 ? 8.791 15.031 -12.293 1.00 82.38 161 VAL A CA 1
ATOM 1269 C C . VAL A 1 161 ? 7.497 14.328 -12.695 1.00 82.38 161 VAL A C 1
ATOM 1271 O O . VAL A 1 161 ? 6.985 14.483 -13.808 1.00 82.38 161 VAL A O 1
ATOM 1274 N N . TYR A 1 162 ? 6.931 13.580 -11.756 1.00 84.69 162 TYR A N 1
ATOM 1275 C CA . TYR A 1 162 ? 5.789 12.700 -11.978 1.00 84.69 162 TYR A CA 1
ATOM 1276 C C . TYR A 1 162 ? 4.585 13.132 -11.140 1.00 84.69 162 TYR A C 1
ATOM 1278 O O . TYR A 1 162 ? 4.714 13.639 -10.032 1.00 84.69 162 TYR A O 1
ATOM 1286 N N . TYR A 1 163 ? 3.384 12.937 -11.671 1.00 83.44 163 TYR A N 1
ATOM 1287 C CA . TYR A 1 163 ? 2.117 13.379 -11.069 1.00 83.44 163 TYR A CA 1
ATOM 1288 C C . TYR A 1 163 ? 1.197 12.208 -10.721 1.00 83.44 163 TYR A C 1
ATOM 1290 O O . TYR A 1 163 ? 0.057 12.406 -10.299 1.00 83.44 163 TYR A O 1
ATOM 1298 N N . GLY A 1 164 ? 1.681 10.985 -10.924 1.00 86.25 164 GLY A N 1
ATOM 1299 C CA . GLY A 1 164 ? 0.955 9.761 -10.649 1.00 86.25 164 GLY A CA 1
ATOM 1300 C C . GLY A 1 164 ? 1.828 8.535 -10.870 1.00 86.25 164 GLY A C 1
ATOM 1301 O O . GLY A 1 164 ? 2.833 8.575 -11.580 1.00 86.25 164 GLY A O 1
ATOM 1302 N N . ILE A 1 165 ? 1.406 7.447 -10.246 1.00 89.56 165 ILE A N 1
ATOM 1303 C CA . ILE A 1 165 ? 1.969 6.109 -10.378 1.00 89.56 165 ILE A CA 1
ATOM 1304 C C . ILE A 1 165 ? 0.802 5.128 -10.429 1.00 89.56 165 ILE A C 1
ATOM 1306 O O . ILE A 1 165 ? -0.228 5.328 -9.776 1.00 89.56 165 ILE A O 1
ATOM 1310 N N . LYS A 1 166 ? 0.954 4.071 -11.214 1.00 92.00 166 LYS A N 1
ATOM 1311 C CA . LYS A 1 166 ? -0.062 3.043 -11.403 1.00 92.00 166 LYS A CA 1
ATOM 1312 C C . LYS A 1 166 ? 0.575 1.671 -11.315 1.00 92.00 166 LYS A C 1
ATOM 1314 O O . LYS A 1 166 ? 1.692 1.464 -11.769 1.00 92.00 166 LYS A O 1
ATOM 1319 N N . GLY A 1 167 ? -0.146 0.724 -10.738 1.00 92.06 167 GLY A N 1
ATOM 1320 C CA . GLY A 1 167 ? 0.233 -0.679 -10.725 1.00 92.06 167 GLY A CA 1
ATOM 1321 C C . GLY A 1 167 ? -0.923 -1.532 -10.225 1.00 92.06 167 GLY A C 1
ATOM 1322 O O . GLY A 1 167 ? -1.757 -1.077 -9.442 1.00 92.06 167 GLY A O 1
ATOM 1323 N N . ILE A 1 168 ? -0.983 -2.771 -10.695 1.00 92.56 168 ILE A N 1
ATOM 1324 C CA . ILE A 1 168 ? -1.913 -3.794 -10.227 1.00 92.56 168 ILE A CA 1
ATOM 1325 C C . ILE A 1 168 ? -1.090 -4.835 -9.481 1.00 92.56 168 ILE A C 1
ATOM 1327 O O . ILE A 1 168 ? -0.309 -5.564 -10.088 1.00 92.56 168 ILE A O 1
ATOM 1331 N N . ILE A 1 169 ? -1.289 -4.889 -8.169 1.00 91.81 169 ILE A N 1
ATOM 1332 C CA . ILE A 1 169 ? -0.593 -5.789 -7.248 1.00 91.81 169 ILE A CA 1
ATOM 1333 C C . ILE A 1 169 ? -1.514 -6.981 -6.971 1.00 91.81 169 ILE A C 1
ATOM 1335 O O . ILE A 1 169 ? -2.695 -6.777 -6.668 1.00 91.81 169 ILE A O 1
ATOM 1339 N N . ASN A 1 170 ? -1.018 -8.215 -7.069 1.00 92.94 170 ASN A N 1
ATOM 1340 C CA . ASN A 1 170 ? -1.760 -9.354 -6.523 1.00 92.94 170 ASN A CA 1
ATOM 1341 C C . ASN A 1 170 ? -1.657 -9.387 -4.991 1.00 92.94 170 ASN A C 1
ATOM 1343 O O . ASN A 1 170 ? -0.717 -8.867 -4.397 1.00 92.94 170 ASN A O 1
ATOM 1347 N N . VAL A 1 171 ? -2.669 -9.953 -4.337 1.00 92.94 171 VAL A N 1
ATOM 1348 C CA . VAL A 1 171 ? -2.806 -9.914 -2.877 1.00 92.94 171 VAL A CA 1
ATOM 1349 C C . VAL A 1 171 ? -2.564 -11.304 -2.309 1.00 92.94 171 VAL A C 1
ATOM 1351 O O . VAL A 1 171 ? -3.181 -12.268 -2.759 1.00 92.94 171 VAL A O 1
ATOM 1354 N N . TYR A 1 172 ? -1.705 -11.389 -1.297 1.00 94.50 172 TYR A N 1
ATOM 1355 C CA . TYR A 1 172 ? -1.467 -12.599 -0.513 1.00 94.50 172 TYR A CA 1
ATOM 1356 C C . TYR A 1 172 ? -1.602 -12.297 0.972 1.00 94.50 172 TYR A C 1
ATOM 1358 O O . TYR A 1 172 ? -1.456 -11.151 1.385 1.00 94.50 172 TYR A O 1
ATOM 1366 N N . ASN A 1 173 ? -1.807 -13.353 1.762 1.00 95.12 173 ASN A N 1
ATOM 1367 C CA . ASN A 1 173 ? -1.732 -13.303 3.216 1.00 95.12 173 ASN A CA 1
ATOM 1368 C C . ASN A 1 173 ? -0.484 -14.059 3.713 1.00 95.12 173 ASN A C 1
ATOM 1370 O O . ASN A 1 173 ? -0.618 -15.197 4.172 1.00 95.12 173 ASN A O 1
ATOM 1374 N N . PRO A 1 174 ? 0.732 -13.492 3.557 1.00 95.25 174 PRO A N 1
ATOM 1375 C CA . PRO A 1 174 ? 1.963 -14.126 4.020 1.00 95.25 174 PRO A CA 1
ATOM 1376 C C . PRO A 1 174 ? 1.904 -14.424 5.520 1.00 95.25 174 PRO A C 1
ATOM 1378 O O . PRO A 1 174 ? 1.354 -13.657 6.312 1.00 95.25 174 PRO A O 1
ATOM 1381 N N . THR A 1 175 ? 2.492 -15.552 5.920 1.00 94.81 175 THR A N 1
ATOM 1382 C CA . THR A 1 175 ? 2.479 -15.974 7.324 1.00 94.81 175 THR A CA 1
ATOM 1383 C C . THR A 1 175 ? 3.430 -15.113 8.145 1.00 94.81 175 THR A C 1
ATOM 1385 O O . THR A 1 175 ? 4.645 -15.212 8.012 1.00 94.81 175 THR A O 1
ATOM 1388 N N . VAL A 1 176 ? 2.874 -14.303 9.039 1.00 92.44 176 VAL A N 1
ATOM 1389 C CA . VAL A 1 176 ? 3.627 -13.518 10.017 1.00 92.44 176 VAL A CA 1
ATOM 1390 C C . VAL A 1 176 ? 3.426 -14.134 11.400 1.00 92.44 176 VAL A C 1
ATOM 1392 O O . VAL A 1 176 ? 2.292 -14.318 11.838 1.00 92.44 176 VAL A O 1
ATOM 1395 N N . THR A 1 177 ? 4.518 -14.483 12.086 1.00 89.19 177 THR A N 1
ATOM 1396 C CA . THR A 1 177 ? 4.450 -15.242 13.354 1.00 89.19 177 THR A CA 1
ATOM 1397 C C . THR A 1 177 ? 4.612 -14.371 14.596 1.00 89.19 177 THR A C 1
ATOM 1399 O O . THR A 1 177 ? 4.115 -14.724 15.666 1.00 89.19 177 THR A O 1
ATOM 1402 N N . ARG A 1 178 ? 5.287 -13.225 14.467 1.00 88.50 178 ARG A N 1
ATOM 1403 C CA . ARG A 1 178 ? 5.541 -12.272 15.557 1.00 88.50 178 ARG A CA 1
ATOM 1404 C C . ARG A 1 178 ? 4.762 -10.984 15.332 1.00 88.50 178 ARG A C 1
ATOM 1406 O O . ARG A 1 178 ? 4.465 -10.632 14.195 1.00 88.50 178 ARG A O 1
ATOM 1413 N N . LYS A 1 179 ? 4.423 -10.267 16.406 1.00 87.12 179 LYS A N 1
ATOM 1414 C CA . LYS A 1 179 ? 3.560 -9.078 16.297 1.00 87.12 179 LYS A CA 1
ATOM 1415 C C . LYS A 1 179 ? 4.246 -7.928 15.568 1.00 87.12 179 LYS A C 1
ATOM 1417 O O . LYS A 1 179 ? 3.593 -7.208 14.824 1.00 87.12 179 LYS A O 1
ATOM 1422 N N . GLU A 1 180 ? 5.546 -7.799 15.781 1.00 85.88 180 GLU A N 1
ATOM 1423 C CA . GLU A 1 180 ? 6.418 -6.748 15.265 1.00 85.88 180 GLU A CA 1
ATOM 1424 C C . GLU A 1 180 ? 6.829 -6.996 13.810 1.00 85.88 180 GLU A C 1
ATOM 1426 O O . GLU A 1 180 ? 7.408 -6.123 13.175 1.00 85.88 180 GLU A O 1
ATOM 1431 N N . GLN A 1 181 ? 6.572 -8.193 13.280 1.00 91.56 181 GLN A N 1
ATOM 1432 C CA . GLN A 1 181 ? 6.903 -8.528 11.903 1.00 91.56 181 GLN A CA 1
ATOM 1433 C C . GLN A 1 181 ? 5.887 -7.953 10.923 1.00 91.56 181 GLN A C 1
ATOM 1435 O O . GLN A 1 181 ? 4.697 -7.836 11.224 1.00 91.56 181 GLN A O 1
ATOM 1440 N N . MET A 1 182 ? 6.359 -7.661 9.715 1.00 91.94 182 MET A N 1
ATOM 1441 C CA . MET A 1 182 ? 5.512 -7.190 8.628 1.00 91.94 182 MET A CA 1
ATOM 1442 C C . MET A 1 182 ? 5.901 -7.847 7.305 1.00 91.94 182 MET A C 1
ATOM 1444 O O . MET A 1 182 ? 7.073 -8.147 7.067 1.00 91.94 182 MET A O 1
ATOM 1448 N N . SER A 1 183 ? 4.921 -8.022 6.428 1.00 95.38 183 SER A N 1
ATOM 1449 C CA . SER A 1 183 ? 5.142 -8.357 5.021 1.00 95.38 183 SER A CA 1
ATOM 1450 C C . SER A 1 183 ? 4.074 -7.673 4.178 1.00 95.38 183 SER A C 1
ATOM 1452 O O . SER A 1 183 ? 2.903 -7.640 4.563 1.00 95.38 183 SER A O 1
ATOM 1454 N N . GLY A 1 184 ? 4.463 -7.079 3.058 1.00 94.56 184 GLY A N 1
ATOM 1455 C CA . GLY A 1 184 ? 3.549 -6.297 2.237 1.00 94.56 184 GLY A CA 1
ATOM 1456 C C . GLY A 1 184 ? 4.090 -5.973 0.857 1.00 94.56 184 GLY A C 1
ATOM 1457 O O . GLY A 1 184 ? 5.251 -6.232 0.536 1.00 94.56 184 GLY A O 1
ATOM 1458 N N . ALA A 1 185 ? 3.219 -5.384 0.046 1.00 94.75 185 ALA A N 1
ATOM 1459 C CA . ALA A 1 185 ? 3.545 -4.900 -1.283 1.00 94.75 185 ALA A CA 1
ATOM 1460 C C . ALA A 1 185 ? 2.788 -3.610 -1.571 1.00 94.75 185 ALA A C 1
ATOM 1462 O O . ALA A 1 185 ? 1.584 -3.508 -1.313 1.00 94.75 185 ALA A O 1
ATOM 1463 N N . TYR A 1 186 ? 3.499 -2.618 -2.089 1.00 91.38 186 TYR A N 1
ATOM 1464 C CA . TYR A 1 186 ? 2.944 -1.295 -2.305 1.00 91.38 186 TYR A CA 1
ATOM 1465 C C . TYR A 1 186 ? 3.717 -0.516 -3.363 1.00 91.38 186 TYR A C 1
ATOM 1467 O O . TYR A 1 186 ? 4.793 -0.898 -3.825 1.00 91.38 186 TYR A O 1
ATOM 1475 N N . LEU A 1 187 ? 3.101 0.576 -3.782 1.00 92.00 187 LEU A N 1
ATOM 1476 C CA . LEU A 1 187 ? 3.673 1.569 -4.671 1.00 92.00 187 LEU A CA 1
ATOM 1477 C C . LEU A 1 187 ? 3.702 2.911 -3.954 1.00 92.00 187 LEU A C 1
ATOM 1479 O O . LEU A 1 187 ? 2.888 3.161 -3.057 1.00 92.00 187 LEU A O 1
ATOM 1483 N N . TYR A 1 188 ? 4.646 3.760 -4.331 1.00 87.62 188 TYR A N 1
ATOM 1484 C CA . TYR A 1 188 ? 4.845 5.044 -3.676 1.00 87.62 188 TYR A CA 1
ATOM 1485 C C . TYR A 1 188 ? 5.279 6.128 -4.653 1.00 87.62 188 TYR A C 1
ATOM 1487 O O . TYR A 1 188 ? 5.847 5.851 -5.711 1.00 87.62 188 TYR A O 1
ATOM 1495 N N . LEU A 1 189 ? 5.026 7.365 -4.244 1.00 86.50 189 LEU A N 1
ATOM 1496 C CA . LEU A 1 189 ? 5.632 8.571 -4.787 1.00 86.50 189 LEU A CA 1
ATOM 1497 C C . LEU A 1 189 ? 6.261 9.354 -3.647 1.00 86.50 189 LEU A C 1
ATOM 1499 O O . LEU A 1 189 ? 5.723 9.364 -2.537 1.00 86.50 189 LEU A O 1
ATOM 1503 N N . ALA A 1 190 ? 7.365 10.027 -3.937 1.00 80.44 190 ALA A N 1
ATOM 1504 C CA . ALA A 1 190 ? 8.039 10.885 -2.984 1.00 80.44 190 ALA A CA 1
ATOM 1505 C C . ALA A 1 190 ? 8.691 12.108 -3.643 1.00 80.44 190 ALA A C 1
ATOM 1507 O O . ALA A 1 190 ? 9.017 12.114 -4.835 1.00 80.44 190 ALA A O 1
ATOM 1508 N N . LYS A 1 191 ? 8.873 13.156 -2.841 1.00 79.94 191 LYS A N 1
ATOM 1509 C CA . LYS A 1 191 ? 9.662 14.349 -3.157 1.00 79.94 191 LYS A CA 1
ATOM 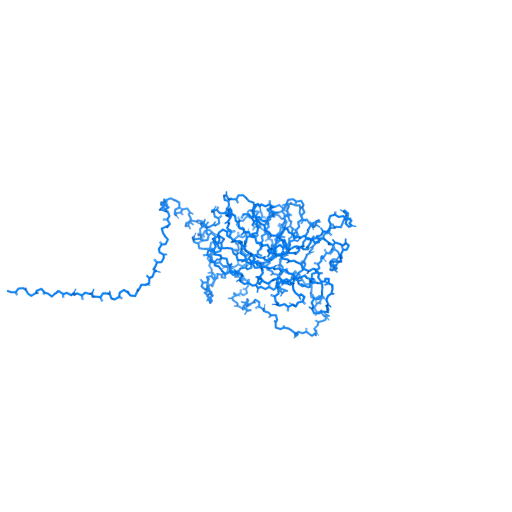1510 C C . LYS A 1 191 ? 10.335 14.827 -1.872 1.00 79.94 191 LYS A C 1
ATOM 1512 O O . LYS A 1 191 ? 9.661 15.302 -0.957 1.00 79.94 191 LYS A O 1
ATOM 1517 N N . GLY A 1 192 ? 11.654 14.675 -1.784 1.00 74.19 192 GLY A N 1
ATOM 1518 C CA . GLY A 1 192 ? 12.388 14.944 -0.547 1.00 74.19 192 GLY A CA 1
ATOM 1519 C C . GLY A 1 192 ? 11.865 14.089 0.624 1.00 74.19 192 GLY A C 1
ATOM 1520 O O . GLY A 1 192 ? 11.743 12.876 0.463 1.00 74.19 192 GLY A O 1
ATOM 1521 N N . PRO A 1 193 ? 11.540 14.675 1.794 1.00 69.94 193 PRO A N 1
ATOM 1522 C CA . PRO A 1 193 ? 11.036 13.922 2.950 1.00 69.94 193 PRO A CA 1
ATOM 1523 C C . PRO A 1 193 ? 9.580 13.456 2.788 1.00 69.94 193 PRO A C 1
ATOM 1525 O O . PRO A 1 193 ? 9.083 12.667 3.587 1.00 69.94 193 PRO A O 1
ATOM 1528 N N . ASN A 1 194 ? 8.883 13.947 1.765 1.00 72.75 194 ASN A N 1
ATOM 1529 C CA . ASN A 1 194 ? 7.452 13.761 1.612 1.00 72.75 194 ASN A CA 1
ATOM 1530 C C . ASN A 1 194 ? 7.165 12.518 0.786 1.00 72.75 194 ASN A C 1
ATOM 1532 O O . ASN A 1 194 ? 7.765 12.332 -0.272 1.00 72.75 194 ASN A O 1
ATOM 1536 N N . SER A 1 195 ? 6.215 11.695 1.228 1.00 75.88 195 SER A N 1
ATOM 1537 C CA . SER A 1 195 ? 5.802 10.512 0.477 1.00 75.88 195 SER A CA 1
ATOM 1538 C C . SER A 1 195 ? 4.319 10.203 0.625 1.00 75.88 195 SER A C 1
ATOM 1540 O O . SER A 1 195 ? 3.685 10.541 1.628 1.00 75.88 195 SER A O 1
ATOM 1542 N N . ILE A 1 196 ? 3.779 9.531 -0.388 1.00 78.88 196 ILE A N 1
ATOM 1543 C CA . ILE A 1 196 ? 2.457 8.907 -0.376 1.00 78.88 196 ILE A CA 1
ATOM 1544 C C . ILE A 1 196 ? 2.621 7.480 -0.871 1.00 78.88 196 ILE A C 1
ATOM 1546 O O . ILE A 1 196 ? 3.286 7.236 -1.878 1.00 78.88 196 ILE A O 1
ATOM 1550 N N . MET A 1 197 ? 1.989 6.539 -0.180 1.00 83.62 197 MET A N 1
ATOM 1551 C CA . MET A 1 197 ? 2.050 5.122 -0.508 1.00 83.62 197 MET A CA 1
ATOM 1552 C C . MET A 1 197 ? 0.693 4.447 -0.372 1.00 83.62 197 MET A C 1
ATOM 1554 O O . MET A 1 197 ? -0.127 4.810 0.477 1.00 83.62 197 MET A O 1
ATOM 1558 N N . ALA A 1 198 ? 0.479 3.437 -1.207 1.00 87.62 198 ALA A N 1
ATOM 1559 C CA . ALA A 1 198 ? -0.712 2.606 -1.171 1.00 87.62 198 ALA A CA 1
ATOM 1560 C C . ALA A 1 198 ? -0.383 1.164 -1.556 1.00 87.62 198 ALA A C 1
ATOM 1562 O O . ALA A 1 198 ? 0.395 0.909 -2.478 1.00 87.62 198 ALA A O 1
ATOM 1563 N N . GLY A 1 199 ? -1.012 0.215 -0.874 1.00 91.19 199 GLY A N 1
ATOM 1564 C CA . GLY A 1 199 ? -0.856 -1.204 -1.163 1.00 91.19 199 GLY A CA 1
ATOM 1565 C C . GLY A 1 199 ? -1.481 -2.067 -0.086 1.00 91.19 199 GLY A C 1
ATOM 1566 O O . GLY A 1 199 ? -2.442 -1.656 0.563 1.00 91.19 199 GLY A O 1
ATOM 1567 N N . TRP A 1 200 ? -0.958 -3.272 0.101 1.00 93.50 200 TRP A N 1
ATOM 1568 C CA . TRP A 1 200 ? -1.429 -4.187 1.133 1.00 93.50 200 TRP A CA 1
ATOM 1569 C C . TRP A 1 200 ? -0.297 -4.605 2.065 1.00 93.50 200 TRP A C 1
ATOM 1571 O O . TRP A 1 200 ? 0.869 -4.656 1.674 1.00 93.50 200 TRP A O 1
ATOM 1581 N N . GLN A 1 201 ? -0.653 -4.913 3.308 1.00 92.81 201 GLN A N 1
ATOM 1582 C CA . GLN A 1 201 ? 0.280 -5.435 4.298 1.00 92.81 201 GLN A CA 1
ATOM 1583 C C . GLN A 1 201 ? -0.400 -6.402 5.268 1.00 92.81 201 GLN A C 1
ATOM 1585 O O . GLN A 1 201 ? -1.579 -6.249 5.601 1.00 92.81 201 GLN A O 1
ATOM 1590 N N . VAL A 1 202 ? 0.377 -7.361 5.760 1.00 94.31 202 VAL A N 1
ATOM 1591 C CA . VAL A 1 202 ? 0.114 -8.126 6.980 1.00 94.31 202 VAL A CA 1
ATOM 1592 C C . VAL A 1 202 ? 1.017 -7.541 8.053 1.00 94.31 202 VAL A C 1
ATOM 1594 O O . VAL A 1 202 ? 2.240 -7.648 7.961 1.00 94.31 202 VAL A O 1
ATOM 1597 N N . TYR A 1 203 ? 0.420 -6.878 9.041 1.00 90.00 203 TYR A N 1
ATOM 1598 C CA . TYR A 1 203 ? 1.177 -6.236 10.111 1.00 90.00 203 TYR A CA 1
ATOM 1599 C C . TYR A 1 203 ? 0.392 -6.243 11.435 1.00 90.00 203 TYR A C 1
ATOM 1601 O O . TYR A 1 203 ? -0.410 -5.334 11.692 1.00 90.00 203 TYR A O 1
ATOM 1609 N N . PRO A 1 204 ? 0.598 -7.271 12.281 1.00 90.56 204 PRO A N 1
ATOM 1610 C CA . PRO A 1 204 ? -0.218 -7.466 13.476 1.00 90.56 204 PRO A CA 1
ATOM 1611 C C . PRO A 1 204 ? -0.080 -6.367 14.529 1.00 90.56 204 PRO A C 1
ATOM 1613 O O . PRO A 1 204 ? -1.022 -6.142 15.289 1.00 90.56 204 PRO A O 1
ATOM 1616 N N . GLU A 1 205 ? 1.048 -5.655 14.582 1.00 84.94 205 GLU A N 1
ATOM 1617 C CA . GLU A 1 205 ? 1.224 -4.530 15.508 1.00 84.94 205 GLU A CA 1
ATOM 1618 C C . GLU A 1 205 ? 0.221 -3.400 15.244 1.00 84.94 205 GLU A C 1
ATOM 1620 O O . GLU A 1 205 ? -0.311 -2.834 16.194 1.00 84.94 205 GLU A O 1
ATOM 1625 N N . ILE A 1 206 ? -0.099 -3.115 13.974 1.00 81.25 206 ILE A N 1
ATOM 1626 C CA . ILE A 1 206 ? -1.104 -2.105 13.601 1.00 81.25 206 ILE A CA 1
ATOM 1627 C C . ILE A 1 206 ? -2.510 -2.704 13.673 1.00 81.25 206 ILE A C 1
ATOM 1629 O O . ILE A 1 206 ? -3.416 -2.149 14.304 1.00 81.25 206 ILE A O 1
ATOM 1633 N N . HIS A 1 207 ? -2.710 -3.859 13.039 1.00 84.94 207 HIS A N 1
ATOM 1634 C CA . HIS A 1 207 ? -4.057 -4.368 12.760 1.00 84.94 207 HIS A CA 1
ATOM 1635 C C . HIS A 1 207 ? -4.635 -5.255 13.861 1.00 84.94 207 HIS A C 1
ATOM 1637 O O . HIS A 1 207 ? -5.848 -5.435 13.919 1.00 84.94 207 HIS A O 1
ATOM 1643 N N . GLY A 1 208 ? -3.795 -5.763 14.763 1.00 87.56 208 GLY A N 1
ATOM 1644 C CA . GLY A 1 208 ? -4.200 -6.621 15.877 1.00 87.56 208 GLY A CA 1
ATOM 1645 C C . GLY A 1 208 ? -4.409 -8.093 15.509 1.00 87.56 208 GLY A C 1
ATOM 1646 O O . GLY A 1 208 ? -4.617 -8.906 16.409 1.00 87.56 208 GLY A O 1
ATOM 1647 N N . ASP A 1 209 ? -4.308 -8.448 14.227 1.00 90.19 209 ASP A N 1
ATOM 1648 C CA . ASP A 1 209 ? -4.427 -9.810 13.705 1.00 90.19 209 ASP A CA 1
ATOM 1649 C C . ASP A 1 209 ? -3.410 -10.075 12.570 1.00 90.19 209 ASP A C 1
ATOM 1651 O O . ASP A 1 209 ? -2.584 -9.225 12.243 1.00 90.19 209 ASP A O 1
ATOM 1655 N N . VAL A 1 210 ? -3.445 -11.278 11.992 1.00 92.81 210 VAL A N 1
ATOM 1656 C CA . VAL A 1 210 ? -2.549 -11.727 10.906 1.00 92.81 210 VAL A CA 1
ATOM 1657 C C . VAL A 1 210 ? -3.250 -11.758 9.540 1.00 92.81 210 VAL A C 1
ATOM 1659 O O . VAL A 1 210 ? -2.931 -12.592 8.691 1.00 92.81 210 VAL A O 1
ATOM 1662 N N . LYS A 1 211 ? -4.266 -10.913 9.338 1.00 91.88 211 LYS A N 1
ATOM 1663 C CA . LYS A 1 211 ? -4.944 -10.763 8.046 1.00 91.88 211 LYS A CA 1
ATOM 1664 C C . LYS A 1 211 ? -4.253 -9.702 7.196 1.00 91.88 211 LYS A C 1
ATOM 1666 O O . LYS A 1 211 ? -3.526 -8.834 7.680 1.00 91.88 211 LYS A O 1
ATOM 1671 N N . THR A 1 212 ? -4.531 -9.761 5.902 1.00 91.50 212 THR A N 1
ATOM 1672 C CA . THR A 1 212 ? -4.079 -8.764 4.938 1.00 91.50 212 THR A CA 1
ATOM 1673 C C . THR A 1 212 ? -5.020 -7.574 4.925 1.00 91.50 212 THR A C 1
ATOM 1675 O O . THR A 1 212 ? -6.228 -7.738 4.748 1.00 91.50 212 THR A O 1
ATOM 1678 N N . TYR A 1 213 ? -4.464 -6.374 5.039 1.00 88.19 213 TYR A N 1
ATOM 1679 C CA . TYR A 1 213 ? -5.215 -5.131 4.917 1.00 88.19 213 TYR A CA 1
ATOM 1680 C C . TYR A 1 213 ? -4.646 -4.278 3.799 1.00 88.19 213 TYR A C 1
ATOM 1682 O O . TYR A 1 213 ? -3.431 -4.114 3.683 1.00 88.19 213 TYR A O 1
ATOM 1690 N N . PHE A 1 214 ? -5.544 -3.685 3.016 1.00 87.75 214 PHE A N 1
ATOM 1691 C CA . PHE A 1 214 ? -5.195 -2.533 2.200 1.00 87.75 214 PHE A CA 1
ATOM 1692 C C . PHE A 1 214 ? -4.881 -1.344 3.114 1.00 87.75 214 PHE A C 1
ATOM 1694 O O . PHE A 1 214 ? -5.558 -1.135 4.124 1.00 87.75 214 PHE A O 1
ATOM 1701 N N . PHE A 1 215 ? -3.872 -0.561 2.756 1.00 81.88 215 PHE A N 1
ATOM 1702 C CA . PHE A 1 215 ? -3.507 0.644 3.478 1.00 81.88 215 PHE A CA 1
ATOM 1703 C C . PHE A 1 215 ? -3.135 1.768 2.517 1.00 81.88 215 PHE A C 1
ATOM 1705 O O . PHE A 1 215 ? -2.672 1.553 1.396 1.00 81.88 215 PHE A O 1
ATOM 1712 N N . THR A 1 216 ? -3.311 2.981 3.020 1.00 79.50 216 THR A N 1
ATOM 1713 C CA . THR A 1 216 ? -2.759 4.208 2.460 1.00 79.50 216 THR A CA 1
ATOM 1714 C C . THR A 1 216 ? -2.020 4.911 3.579 1.00 79.50 216 THR A C 1
ATOM 1716 O O . THR A 1 216 ? -2.565 5.024 4.680 1.00 79.50 216 THR A O 1
ATOM 1719 N N . ALA A 1 217 ? -0.812 5.384 3.315 1.00 72.62 217 ALA A N 1
ATOM 1720 C CA . ALA A 1 217 ? -0.052 6.178 4.267 1.00 72.62 217 ALA A CA 1
ATOM 1721 C C . ALA A 1 217 ? 0.583 7.374 3.558 1.00 72.62 217 ALA A C 1
ATOM 1723 O O . ALA A 1 217 ? 0.853 7.329 2.356 1.00 72.62 217 ALA A O 1
ATOM 1724 N N . TRP A 1 218 ? 0.790 8.447 4.309 1.00 71.62 218 TRP A N 1
ATOM 1725 C CA . TRP A 1 218 ? 1.410 9.674 3.829 1.00 71.62 218 TRP A CA 1
ATOM 1726 C C . TRP A 1 218 ? 2.161 10.358 4.974 1.00 71.62 218 TRP A C 1
ATOM 1728 O O . TRP A 1 218 ? 1.758 10.245 6.134 1.00 71.62 218 TRP A O 1
ATOM 1738 N N . ASP A 1 219 ? 3.236 11.069 4.645 1.00 59.25 219 ASP A N 1
ATOM 1739 C CA . ASP A 1 219 ? 3.968 11.930 5.586 1.00 59.25 219 ASP A CA 1
ATOM 1740 C C . ASP A 1 219 ? 3.344 13.355 5.575 1.00 59.25 219 ASP A C 1
ATOM 1742 O O . ASP A 1 219 ? 2.999 13.830 4.485 1.00 59.25 219 ASP A O 1
ATOM 1746 N N . PRO A 1 220 ? 3.105 14.031 6.727 1.00 48.69 220 PRO A N 1
ATOM 1747 C CA . PRO A 1 220 ? 2.266 15.240 6.834 1.00 48.69 220 PRO A CA 1
ATOM 1748 C C . PRO A 1 220 ? 2.671 16.513 6.065 1.00 48.69 220 PRO A C 1
ATOM 1750 O O . PRO A 1 220 ? 2.044 17.550 6.276 1.00 48.69 220 PRO A O 1
ATOM 1753 N N . ALA A 1 221 ? 3.642 16.494 5.157 1.00 48.31 221 ALA A N 1
ATOM 1754 C CA . ALA A 1 221 ? 4.048 17.672 4.384 1.00 48.31 221 ALA A CA 1
ATOM 1755 C C . ALA A 1 221 ? 3.837 17.502 2.859 1.00 48.31 221 ALA A C 1
ATOM 1757 O O . ALA A 1 221 ? 4.749 17.655 2.076 1.00 48.31 221 ALA A O 1
ATOM 1758 N N . THR A 1 222 ? 2.645 17.153 2.363 1.00 51.75 222 THR A N 1
ATOM 1759 C CA . THR A 1 222 ? 2.422 16.853 0.903 1.00 51.75 222 THR A CA 1
ATOM 1760 C C . THR A 1 222 ? 1.639 17.916 0.086 1.00 51.75 222 THR A C 1
ATOM 1762 O O . THR A 1 222 ? 1.946 19.074 0.216 1.00 51.75 222 THR A O 1
ATOM 1765 N N . ASN A 1 223 ? 0.653 17.640 -0.778 1.00 51.75 223 ASN A N 1
ATOM 1766 C CA . ASN A 1 223 ? -0.186 18.672 -1.450 1.00 51.75 223 ASN A CA 1
ATOM 1767 C C . ASN A 1 223 ? -1.527 18.015 -1.890 1.00 51.75 223 ASN A C 1
ATOM 1769 O O . ASN A 1 223 ? -1.951 17.075 -1.228 1.00 51.75 223 ASN A O 1
ATOM 1773 N N . ASN A 1 224 ? -2.230 18.458 -2.949 1.00 51.06 224 ASN A N 1
ATOM 1774 C CA . ASN A 1 224 ? -3.488 17.814 -3.390 1.00 51.06 224 ASN A CA 1
ATOM 1775 C C . ASN A 1 224 ? -3.251 16.427 -4.039 1.00 51.06 224 ASN A C 1
ATOM 1777 O O . ASN A 1 224 ? -2.626 16.384 -5.098 1.00 51.06 224 ASN A O 1
ATOM 1781 N N . TRP A 1 225 ? -3.823 15.331 -3.522 1.00 58.44 225 TRP A N 1
ATOM 1782 C CA . TRP A 1 225 ? -3.677 13.984 -4.110 1.00 58.44 225 TRP A CA 1
ATOM 1783 C C . TRP A 1 225 ? -4.972 13.173 -4.156 1.00 58.44 225 TRP A C 1
ATOM 1785 O O . TRP A 1 225 ? -5.845 13.307 -3.303 1.00 58.44 225 TRP A O 1
ATOM 1795 N N . TRP A 1 226 ? -5.075 12.297 -5.155 1.00 46.84 226 TRP A N 1
ATOM 1796 C CA . TRP A 1 226 ? -6.146 11.309 -5.278 1.00 46.84 226 TRP A CA 1
ATOM 1797 C C . TRP A 1 226 ? -5.572 9.907 -5.100 1.00 46.84 226 TRP A C 1
ATOM 1799 O O . TRP A 1 226 ? -4.580 9.566 -5.743 1.00 46.84 226 TRP A O 1
ATOM 1809 N N . VAL A 1 227 ? -6.222 9.077 -4.284 1.00 61.16 227 VAL A N 1
ATOM 1810 C CA . VAL A 1 227 ? -5.943 7.634 -4.243 1.00 61.16 227 VAL A CA 1
ATOM 1811 C C . VAL A 1 227 ? -7.055 6.908 -4.985 1.00 61.16 227 VAL A C 1
ATOM 1813 O O . VAL A 1 227 ? -8.227 7.049 -4.637 1.00 61.16 227 VAL A O 1
ATOM 1816 N N . ARG A 1 228 ? -6.686 6.114 -5.992 1.00 47.53 228 ARG A N 1
ATOM 1817 C CA . ARG A 1 228 ? -7.613 5.315 -6.801 1.00 47.53 228 ARG A CA 1
ATOM 1818 C C . ARG A 1 228 ? -7.274 3.835 -6.679 1.00 47.53 228 ARG A C 1
ATOM 1820 O O . ARG A 1 228 ? -6.119 3.450 -6.833 1.00 47.53 228 ARG A O 1
ATOM 1827 N N . LEU A 1 229 ? -8.286 3.008 -6.448 1.00 57.91 229 LEU A N 1
ATOM 1828 C CA . LEU A 1 229 ? -8.165 1.557 -6.355 1.00 57.91 229 LEU A CA 1
ATOM 1829 C C . LEU A 1 229 ? -9.172 0.902 -7.298 1.00 57.91 229 LEU A C 1
ATOM 1831 O O . LEU A 1 229 ? -10.368 1.128 -7.157 1.00 57.91 229 LEU A O 1
ATOM 1835 N N . GLN A 1 230 ? -8.688 0.103 -8.258 1.00 48.00 230 GLN A N 1
ATOM 1836 C CA . GLN A 1 230 ? -9.531 -0.616 -9.231 1.00 48.00 230 GLN A CA 1
ATOM 1837 C C . GLN A 1 230 ? -10.612 0.286 -9.877 1.00 48.00 230 GLN A C 1
ATOM 1839 O O . GLN A 1 230 ? -11.782 -0.076 -9.928 1.00 48.00 230 GLN A O 1
ATOM 1844 N N . ASP A 1 231 ? -10.221 1.491 -10.311 1.00 51.12 231 ASP A N 1
ATOM 1845 C CA . ASP A 1 231 ? -11.080 2.533 -10.915 1.00 51.12 231 ASP A CA 1
ATOM 1846 C C . ASP A 1 231 ? -12.037 3.280 -9.971 1.00 51.12 231 ASP A C 1
ATOM 1848 O O . ASP A 1 231 ? -12.752 4.187 -10.405 1.00 51.12 231 ASP A O 1
ATOM 1852 N N . LYS A 1 232 ? -12.003 2.978 -8.670 1.00 53.06 232 LYS A N 1
ATOM 1853 C CA . LYS A 1 232 ? -12.722 3.727 -7.640 1.00 53.06 232 LYS A CA 1
ATOM 1854 C C . LYS A 1 232 ? -11.801 4.732 -6.962 1.00 53.06 232 LYS A C 1
ATOM 1856 O O . LYS A 1 232 ? -10.784 4.360 -6.378 1.00 53.06 232 LYS A O 1
ATOM 1861 N N . ASP A 1 233 ? -12.174 6.004 -7.010 1.00 56.16 233 ASP A N 1
ATOM 1862 C CA . ASP A 1 233 ? -11.513 7.043 -6.225 1.00 56.16 233 ASP A CA 1
ATOM 1863 C C . ASP A 1 233 ? -11.852 6.811 -4.740 1.00 56.16 233 ASP A C 1
ATOM 1865 O O . ASP A 1 233 ? -13.013 6.898 -4.338 1.00 56.16 233 ASP A O 1
ATOM 1869 N N . LEU A 1 234 ? -10.853 6.443 -3.935 1.00 61.59 234 LEU A N 1
ATOM 1870 C CA . LEU A 1 234 ? -11.012 6.185 -2.501 1.00 61.59 234 LEU A CA 1
ATOM 1871 C C . LEU A 1 234 ? -11.035 7.478 -1.685 1.00 61.59 234 LEU A C 1
ATOM 1873 O O . LEU A 1 234 ? -11.673 7.524 -0.636 1.00 61.59 234 LEU A O 1
ATOM 1877 N N . GLY A 1 235 ? -10.356 8.526 -2.155 1.00 59.00 235 GLY A N 1
ATOM 1878 C CA . GLY A 1 235 ? -10.317 9.801 -1.451 1.00 59.00 235 GLY A CA 1
ATOM 1879 C C . GLY A 1 235 ? -9.505 10.878 -2.160 1.00 59.00 235 GLY A C 1
ATOM 1880 O O . GLY A 1 235 ? -8.596 10.582 -2.939 1.00 59.00 235 GLY A O 1
ATOM 1881 N N . TYR A 1 236 ? -9.864 12.125 -1.851 1.00 59.41 236 TYR A N 1
ATOM 1882 C CA . TYR A 1 236 ? -9.142 13.342 -2.204 1.00 59.41 236 TYR A CA 1
ATOM 1883 C C . TYR A 1 236 ? -8.493 13.928 -0.953 1.00 59.41 236 TYR A C 1
ATOM 1885 O O . TYR A 1 236 ? -9.150 14.112 0.071 1.00 59.41 236 TYR A O 1
ATOM 1893 N N . PHE A 1 237 ? -7.216 14.254 -1.059 1.00 66.81 237 PHE A N 1
ATOM 1894 C CA . PHE A 1 237 ? -6.373 14.740 0.021 1.00 66.81 237 PHE A CA 1
ATOM 1895 C C . PHE A 1 237 ? -5.956 16.164 -0.324 1.00 66.81 237 PHE A C 1
ATOM 1897 O O . PHE A 1 237 ? -5.103 16.315 -1.186 1.00 66.81 237 PHE A O 1
ATOM 1904 N N . PRO A 1 238 ? -6.578 17.210 0.242 1.00 57.38 238 PRO A N 1
ATOM 1905 C CA . PRO A 1 238 ? -6.356 18.586 -0.193 1.00 57.38 238 PRO A CA 1
ATOM 1906 C C . PRO A 1 238 ? -5.025 19.185 0.278 1.00 57.38 238 PRO A C 1
ATOM 1908 O O . PRO A 1 238 ? -4.637 19.032 1.427 1.00 57.38 238 PRO A O 1
ATOM 1911 N N . ALA A 1 239 ? -4.411 20.002 -0.575 1.00 54.56 239 ALA A N 1
ATOM 1912 C CA . ALA A 1 239 ? -3.182 20.768 -0.380 1.00 54.56 239 ALA A CA 1
ATOM 1913 C C . ALA A 1 239 ? -3.190 21.654 0.862 1.00 54.56 239 ALA A C 1
ATOM 1915 O O . ALA A 1 239 ? -2.147 21.977 1.400 1.00 54.56 239 ALA A O 1
ATOM 1916 N N . THR A 1 240 ? -4.354 22.053 1.365 1.00 58.72 240 THR A N 1
ATOM 1917 C CA . THR A 1 240 ? -4.413 22.800 2.626 1.00 58.72 240 THR A CA 1
ATOM 1918 C C . THR A 1 240 ? -3.928 21.985 3.824 1.00 58.72 240 THR A C 1
ATOM 1920 O O . THR A 1 240 ? -3.593 22.581 4.838 1.00 58.72 240 THR A O 1
ATOM 1923 N N . LEU A 1 241 ? -3.881 20.652 3.733 1.00 54.34 241 LEU A N 1
ATOM 1924 C CA . LEU A 1 241 ? -3.334 19.776 4.773 1.00 54.34 241 LEU A CA 1
ATOM 1925 C C . LEU A 1 241 ? -1.824 19.538 4.650 1.00 54.34 241 LEU A C 1
ATOM 1927 O O . LEU A 1 241 ? -1.253 18.866 5.505 1.00 54.34 241 LEU A O 1
ATOM 1931 N N . PHE A 1 242 ? -1.192 20.011 3.578 1.00 60.47 242 PHE A N 1
ATOM 1932 C CA . PHE A 1 242 ? 0.018 19.389 3.083 1.00 60.47 242 PHE A CA 1
ATOM 1933 C C . PHE A 1 242 ? 0.880 20.414 2.302 1.00 60.47 242 PHE A C 1
ATOM 1935 O O . PHE A 1 242 ? 0.372 21.040 1.376 1.00 60.47 242 PHE A O 1
ATOM 1942 N N . ALA A 1 243 ? 2.177 20.585 2.610 1.00 55.38 243 ALA A N 1
ATOM 1943 C CA . ALA A 1 243 ? 3.064 21.502 1.863 1.00 55.38 243 ALA A CA 1
ATOM 1944 C C . ALA A 1 243 ? 4.228 20.817 1.104 1.00 55.38 243 ALA A C 1
ATOM 1946 O O . ALA A 1 243 ? 5.096 20.248 1.740 1.00 55.38 243 ALA A O 1
ATOM 1947 N N . ASP A 1 244 ? 4.332 21.035 -0.219 1.00 61.78 244 ASP A N 1
ATOM 1948 C CA . ASP A 1 244 ? 5.506 20.735 -1.083 1.00 61.78 244 ASP A CA 1
ATOM 1949 C C . ASP A 1 244 ? 5.634 19.312 -1.682 1.00 61.78 244 ASP A C 1
ATOM 1951 O O . ASP A 1 244 ? 6.713 18.731 -1.777 1.00 61.78 244 ASP A O 1
ATOM 1955 N N . MET A 1 245 ? 4.528 18.770 -2.208 1.00 67.56 245 MET A N 1
ATOM 1956 C CA . MET A 1 245 ? 4.566 17.656 -3.176 1.00 67.56 245 MET A CA 1
ATOM 1957 C C . MET A 1 245 ? 3.504 17.824 -4.281 1.00 67.56 245 MET A C 1
ATOM 1959 O O . MET A 1 245 ? 2.519 17.097 -4.310 1.00 67.56 245 MET A O 1
ATOM 1963 N N . THR A 1 246 ? 3.618 18.841 -5.149 1.00 71.12 246 THR A N 1
ATOM 1964 C CA . THR A 1 246 ? 2.740 18.999 -6.343 1.00 71.12 246 THR A CA 1
ATOM 1965 C C . THR A 1 246 ? 3.114 18.059 -7.490 1.00 71.12 246 THR A C 1
ATOM 1967 O O . THR A 1 246 ? 2.332 17.867 -8.418 1.00 71.12 246 THR A O 1
ATOM 1970 N N . SER A 1 247 ? 4.310 17.493 -7.405 1.00 74.31 247 SER A N 1
ATOM 1971 C CA . SER A 1 247 ? 4.887 16.473 -8.263 1.00 74.31 247 SER A CA 1
ATOM 1972 C C . SER A 1 247 ? 5.806 15.598 -7.404 1.00 74.31 247 SER A C 1
ATOM 1974 O O . SER A 1 247 ? 6.090 15.935 -6.253 1.00 74.31 247 SER A O 1
ATOM 1976 N N . ALA A 1 248 ? 6.265 14.489 -7.961 1.00 80.25 248 ALA A N 1
ATOM 1977 C CA . ALA A 1 248 ? 7.161 13.534 -7.336 1.00 80.25 248 ALA A CA 1
ATOM 1978 C C . ALA A 1 248 ? 8.449 13.412 -8.152 1.00 80.25 248 ALA A C 1
ATOM 1980 O O . ALA A 1 248 ? 8.408 13.420 -9.380 1.00 80.25 248 ALA A O 1
ATOM 1981 N N . GLU A 1 249 ? 9.575 13.308 -7.462 1.00 82.19 249 GLU A N 1
ATOM 1982 C CA . GLU A 1 249 ? 10.909 13.094 -8.048 1.00 82.19 249 GLU A CA 1
ATOM 1983 C C . GLU A 1 249 ? 11.360 11.639 -7.854 1.00 82.19 249 GLU A C 1
ATOM 1985 O O . GLU A 1 249 ? 12.260 11.147 -8.529 1.00 82.19 249 GLU A O 1
ATOM 1990 N N . GLU A 1 250 ? 10.695 10.936 -6.939 1.00 83.69 250 GLU A N 1
ATOM 1991 C CA . GLU A 1 250 ? 10.937 9.549 -6.594 1.00 83.69 250 GLU A CA 1
ATOM 1992 C C . GLU A 1 250 ? 9.630 8.773 -6.605 1.00 83.69 250 GLU A C 1
ATOM 1994 O O . GLU A 1 250 ? 8.535 9.306 -6.410 1.00 83.69 250 GLU A O 1
ATOM 1999 N N . GLY A 1 251 ? 9.752 7.475 -6.818 1.00 87.50 251 GLY A N 1
ATOM 2000 C CA . GLY A 1 251 ? 8.617 6.584 -6.835 1.00 87.50 251 GLY A CA 1
ATOM 2001 C C . GLY A 1 251 ? 9.004 5.223 -7.357 1.00 87.50 251 GLY A C 1
ATOM 2002 O O . GLY A 1 251 ? 10.081 5.030 -7.926 1.00 87.50 251 GLY A O 1
ATOM 2003 N N . GLY A 1 252 ? 8.115 4.271 -7.145 1.00 91.94 252 GLY A N 1
ATOM 2004 C CA . GLY A 1 252 ? 8.367 2.903 -7.540 1.00 91.94 252 GLY A CA 1
ATOM 2005 C C . GLY A 1 252 ? 7.362 1.925 -6.972 1.00 91.94 252 GLY A C 1
ATOM 2006 O O . GLY A 1 252 ? 6.385 2.291 -6.312 1.00 91.94 252 GLY A O 1
ATOM 2007 N N . TRP A 1 253 ? 7.652 0.662 -7.228 1.00 94.56 253 TRP A N 1
ATOM 2008 C CA . TRP A 1 253 ? 6.849 -0.494 -6.865 1.00 94.56 253 TRP A CA 1
ATOM 2009 C C . TRP A 1 253 ? 7.730 -1.478 -6.122 1.00 94.56 253 TRP A C 1
ATOM 2011 O O . TRP A 1 253 ? 8.838 -1.762 -6.582 1.00 94.56 253 TRP A O 1
ATOM 2021 N N . TYR A 1 254 ? 7.265 -1.998 -4.988 1.00 90.38 254 TYR A N 1
ATOM 2022 C CA . TYR A 1 254 ? 8.090 -2.919 -4.223 1.00 90.38 254 TYR A CA 1
ATOM 2023 C C . TYR A 1 254 ? 7.336 -3.840 -3.270 1.00 90.38 254 TYR A C 1
ATOM 2025 O O . TYR A 1 254 ? 6.230 -3.549 -2.807 1.00 90.38 254 TYR A O 1
ATOM 2033 N N . GLY A 1 255 ? 7.990 -4.961 -2.969 1.00 94.31 255 GLY A N 1
ATOM 2034 C CA . GLY A 1 255 ? 7.716 -5.805 -1.814 1.00 94.31 255 GLY A CA 1
ATOM 2035 C C . GLY A 1 255 ? 8.609 -5.427 -0.639 1.00 94.31 255 GLY A C 1
ATOM 2036 O O . GLY A 1 255 ? 9.776 -5.078 -0.833 1.00 94.31 255 GLY A O 1
ATOM 2037 N N . ARG A 1 256 ? 8.070 -5.511 0.578 1.00 92.81 256 ARG A N 1
ATOM 2038 C CA . ARG A 1 256 ? 8.808 -5.247 1.817 1.00 92.81 256 ARG A CA 1
ATOM 2039 C C . ARG A 1 256 ? 8.508 -6.300 2.870 1.00 92.81 256 ARG A C 1
ATOM 2041 O O . ARG A 1 256 ? 7.351 -6.671 3.071 1.00 92.81 256 ARG A O 1
ATOM 2048 N N . THR A 1 257 ? 9.540 -6.694 3.603 1.00 94.00 257 THR A N 1
ATOM 2049 C CA . THR A 1 257 ? 9.402 -7.381 4.892 1.00 94.00 257 THR A CA 1
ATOM 2050 C C . THR A 1 257 ? 10.125 -6.609 5.981 1.00 94.00 257 THR A C 1
ATOM 2052 O O . THR A 1 257 ? 11.076 -5.885 5.693 1.00 94.00 257 THR A O 1
ATOM 2055 N N . MET A 1 258 ? 9.699 -6.790 7.225 1.00 90.50 258 MET A N 1
ATOM 2056 C CA . MET A 1 258 ? 10.393 -6.250 8.387 1.00 90.50 258 MET A CA 1
ATOM 2057 C C . MET A 1 258 ? 10.379 -7.254 9.522 1.00 90.50 258 MET A C 1
ATOM 2059 O O . MET A 1 258 ? 9.336 -7.827 9.849 1.00 90.50 258 MET A O 1
ATOM 2063 N N . THR A 1 259 ? 11.535 -7.392 10.154 1.00 90.88 259 THR A N 1
ATOM 2064 C CA . THR A 1 259 ? 11.747 -8.192 11.352 1.00 90.88 259 THR A CA 1
ATOM 2065 C C . THR A 1 259 ? 12.574 -7.378 12.340 1.00 90.88 259 THR A C 1
ATOM 2067 O O . THR A 1 259 ? 13.794 -7.442 12.303 1.00 90.88 259 THR A O 1
ATOM 2070 N N . PRO A 1 260 ? 11.946 -6.612 13.249 1.00 83.19 260 PRO A N 1
ATOM 2071 C CA . PRO A 1 260 ? 12.685 -5.761 14.187 1.00 83.19 260 PRO A CA 1
ATOM 2072 C C . PRO A 1 260 ? 13.457 -6.540 15.259 1.00 83.19 260 PRO A C 1
ATOM 2074 O O . PRO A 1 260 ? 14.282 -5.974 15.968 1.00 83.19 260 PRO A O 1
ATOM 2077 N N . THR A 1 261 ? 13.160 -7.828 15.444 1.00 84.06 261 THR A N 1
ATOM 2078 C CA . THR A 1 261 ? 13.834 -8.664 16.440 1.00 84.06 261 THR A CA 1
ATOM 2079 C C . THR A 1 261 ? 15.100 -9.275 15.851 1.00 84.06 261 THR A C 1
ATOM 2081 O O . THR A 1 261 ? 15.014 -10.079 14.927 1.00 84.06 261 THR A O 1
ATOM 2084 N N . TYR A 1 262 ? 16.246 -8.945 16.447 1.00 83.38 262 TYR A N 1
ATOM 2085 C CA . TYR A 1 262 ? 17.545 -9.529 16.111 1.00 83.38 262 TYR A CA 1
ATOM 2086 C C . TYR A 1 262 ? 17.509 -11.065 16.131 1.00 83.38 262 TYR A C 1
ATOM 2088 O O . TYR A 1 262 ? 16.903 -11.667 17.030 1.00 83.38 262 TYR A O 1
ATOM 2096 N N . ASN A 1 263 ? 18.173 -11.691 15.158 1.00 83.75 263 ASN A N 1
ATOM 2097 C CA . ASN A 1 263 ? 18.310 -13.140 15.003 1.00 83.75 263 ASN A CA 1
ATOM 2098 C C . ASN A 1 263 ? 16.966 -13.896 15.013 1.00 83.75 263 ASN A C 1
ATOM 2100 O O . ASN A 1 263 ? 16.849 -15.010 15.537 1.00 83.75 263 ASN A O 1
ATOM 2104 N N . SER A 1 264 ? 15.916 -13.266 14.483 1.00 88.44 264 SER A N 1
ATOM 2105 C CA . SER A 1 264 ? 14.601 -13.887 14.312 1.00 88.44 264 SER A CA 1
ATOM 2106 C C . SER A 1 264 ? 14.336 -14.183 12.838 1.00 88.44 264 SER A C 1
ATOM 2108 O O . SER A 1 264 ? 14.683 -13.376 11.978 1.00 88.44 264 SER A O 1
ATOM 2110 N N . PRO A 1 265 ? 13.691 -15.320 12.516 1.00 92.75 265 PRO A N 1
ATOM 2111 C CA . PRO A 1 265 ? 13.430 -15.677 11.130 1.00 92.75 265 PRO A CA 1
ATOM 2112 C C . PRO A 1 265 ? 12.460 -14.676 10.507 1.00 92.75 265 PRO A C 1
ATOM 2114 O O . PRO A 1 265 ? 11.361 -14.486 11.029 1.00 92.75 265 PRO A O 1
ATOM 2117 N N . SER A 1 266 ? 12.850 -14.058 9.397 1.00 94.69 266 SER A N 1
ATOM 2118 C CA . SER A 1 266 ? 12.016 -13.112 8.667 1.00 94.69 266 SER A CA 1
ATOM 2119 C C . SER A 1 266 ? 10.841 -13.793 7.964 1.00 94.69 266 SER A C 1
ATOM 2121 O O . SER A 1 266 ? 10.959 -14.961 7.582 1.00 94.69 266 SER A O 1
ATOM 2123 N N . PRO A 1 267 ? 9.695 -13.101 7.823 1.00 96.25 267 PRO A N 1
ATOM 2124 C CA . PRO A 1 267 ? 8.502 -13.680 7.218 1.00 96.25 267 PRO A CA 1
ATOM 2125 C C . PRO A 1 267 ? 8.661 -13.834 5.697 1.00 96.25 267 PRO A C 1
ATOM 2127 O O . PRO A 1 267 ? 9.452 -13.119 5.091 1.00 96.25 267 PRO A O 1
ATOM 2130 N N . PRO A 1 268 ? 7.872 -14.698 5.040 1.00 97.31 268 PRO A N 1
ATOM 2131 C CA . PRO A 1 268 ? 7.823 -14.739 3.586 1.00 97.31 268 PRO A CA 1
ATOM 2132 C C . PRO A 1 268 ? 7.389 -13.388 2.997 1.00 97.31 268 PRO A C 1
ATOM 2134 O O . PRO A 1 268 ? 6.511 -12.699 3.533 1.00 97.31 268 PRO A O 1
ATOM 2137 N N . MET A 1 269 ? 7.968 -13.031 1.851 1.00 96.75 269 MET A N 1
ATOM 2138 C CA . MET A 1 269 ? 7.565 -11.869 1.059 1.00 96.75 269 MET A CA 1
ATOM 2139 C C . MET A 1 269 ? 6.559 -12.289 -0.014 1.00 96.75 269 MET A C 1
ATOM 2141 O O . MET A 1 269 ? 6.808 -13.225 -0.780 1.00 96.75 269 MET A O 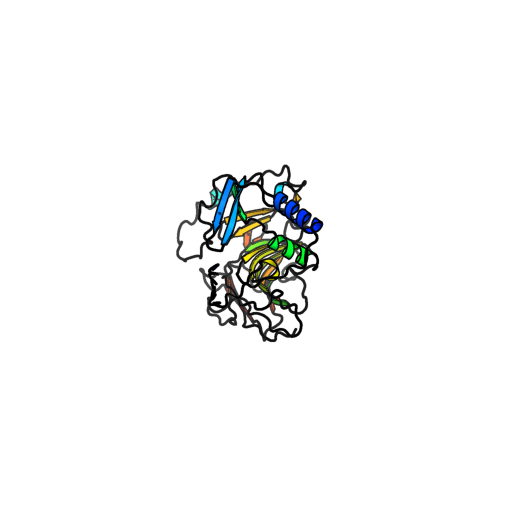1
ATOM 2145 N N . GLY A 1 270 ? 5.430 -11.581 -0.100 1.00 94.75 270 GLY A N 1
ATOM 2146 C CA . GLY A 1 270 ? 4.425 -11.856 -1.124 1.00 94.75 270 GLY A CA 1
ATOM 2147 C C . GLY A 1 270 ? 3.796 -13.240 -0.954 1.00 94.75 270 GLY A C 1
ATOM 2148 O O . GLY A 1 270 ? 3.175 -13.518 0.069 1.00 94.75 270 GLY A O 1
ATOM 2149 N N . SER A 1 271 ? 3.975 -14.112 -1.949 1.00 94.94 271 SER A N 1
ATOM 2150 C CA . SER A 1 271 ? 3.517 -15.506 -1.895 1.00 94.94 271 SER A CA 1
ATOM 2151 C C . SER A 1 271 ? 4.458 -16.443 -1.132 1.00 94.94 271 SER A C 1
ATOM 2153 O O . SER A 1 271 ? 4.090 -17.583 -0.86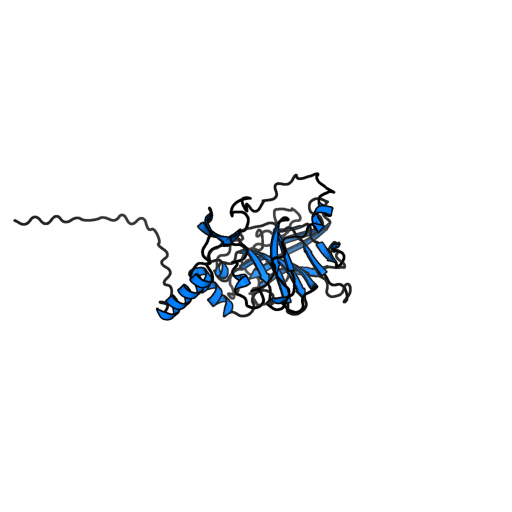3 1.00 94.94 271 SER A O 1
ATOM 2155 N N . GLY A 1 272 ? 5.676 -15.998 -0.808 1.00 96.38 272 GLY A N 1
ATOM 2156 C CA . GLY A 1 272 ? 6.736 -16.851 -0.264 1.00 96.38 272 GLY A CA 1
ATOM 2157 C C . GLY A 1 272 ? 7.550 -17.608 -1.320 1.00 96.38 272 GLY A C 1
ATOM 2158 O O . GLY A 1 272 ? 8.549 -18.234 -0.976 1.00 96.38 272 GLY A O 1
ATOM 2159 N N . HIS A 1 273 ? 7.171 -17.534 -2.598 1.00 96.75 273 HIS A N 1
ATOM 2160 C CA . HIS A 1 273 ? 7.933 -18.124 -3.697 1.00 96.75 273 HIS A CA 1
ATOM 2161 C C . HIS A 1 273 ? 8.887 -17.108 -4.318 1.00 96.75 273 HIS A C 1
ATOM 2163 O O . HIS A 1 273 ? 8.551 -15.932 -4.474 1.00 96.75 273 HIS A O 1
ATOM 2169 N N . PHE A 1 274 ? 10.067 -17.582 -4.710 1.00 96.81 274 PHE A N 1
ATOM 2170 C CA . PHE A 1 274 ? 10.959 -16.813 -5.567 1.00 96.81 274 PHE A CA 1
ATOM 2171 C C . PHE A 1 274 ? 10.341 -16.620 -6.962 1.00 96.81 274 PHE A C 1
ATOM 2173 O O . PHE A 1 274 ? 9.595 -17.489 -7.419 1.00 96.81 274 PHE A O 1
ATOM 2180 N N . PRO A 1 275 ? 10.641 -15.501 -7.646 1.00 95.62 275 PRO A N 1
ATOM 2181 C CA . PRO A 1 275 ? 10.227 -15.293 -9.027 1.00 95.62 275 PRO A CA 1
ATOM 2182 C C . PRO A 1 275 ? 10.811 -16.374 -9.944 1.00 95.62 275 PRO A C 1
ATOM 2184 O O . PRO A 1 275 ? 12.016 -16.610 -9.954 1.00 95.62 275 PRO A O 1
ATOM 2187 N N . ASP A 1 276 ? 9.945 -17.011 -10.728 1.00 93.31 276 ASP A N 1
ATOM 2188 C CA . ASP A 1 276 ? 10.260 -18.123 -11.635 1.00 93.31 276 ASP A CA 1
ATOM 2189 C C . ASP A 1 276 ? 9.750 -17.871 -13.068 1.00 93.31 276 ASP A C 1
ATOM 2191 O O . ASP A 1 276 ? 9.646 -18.796 -13.872 1.00 93.31 276 ASP A O 1
ATOM 2195 N N . HIS A 1 277 ? 9.402 -16.618 -13.383 1.00 87.69 277 HIS A N 1
ATOM 2196 C CA . HIS A 1 277 ? 8.781 -16.183 -14.639 1.00 87.69 277 HIS A CA 1
ATOM 2197 C C . HIS A 1 277 ? 7.365 -16.735 -14.889 1.00 87.69 277 HIS A C 1
ATOM 2199 O O . HIS A 1 277 ? 6.779 -16.461 -15.937 1.00 87.69 277 HIS A O 1
ATOM 2205 N N . THR A 1 278 ? 6.758 -17.422 -13.914 1.00 89.38 278 THR A N 1
ATOM 2206 C CA . THR A 1 278 ? 5.369 -17.897 -13.984 1.00 89.38 278 THR A CA 1
ATOM 2207 C C . THR A 1 278 ? 4.459 -16.978 -13.168 1.00 89.38 278 THR A C 1
ATOM 2209 O O . THR A 1 278 ? 4.455 -16.985 -11.935 1.00 89.38 278 THR A O 1
ATOM 2212 N N . PHE A 1 279 ? 3.682 -16.130 -13.849 1.00 87.38 279 PHE A N 1
ATOM 2213 C CA . PHE A 1 279 ? 2.779 -15.189 -13.177 1.00 87.38 279 PHE A CA 1
ATOM 2214 C C . PHE A 1 279 ? 1.708 -15.928 -12.366 1.00 87.38 279 PHE A C 1
ATOM 2216 O O . PHE A 1 279 ? 0.927 -16.705 -12.907 1.00 87.38 279 PHE A O 1
ATOM 2223 N N . GLY A 1 280 ? 1.671 -15.658 -11.057 1.00 85.31 280 GLY A N 1
ATOM 2224 C CA . GLY A 1 280 ? 0.753 -16.286 -10.102 1.00 85.31 280 GLY A CA 1
ATOM 2225 C C . GLY A 1 280 ? 1.433 -17.206 -9.082 1.00 85.31 280 GLY A C 1
ATOM 2226 O O . GLY A 1 280 ? 0.854 -17.421 -8.017 1.00 85.31 280 GLY A O 1
ATOM 2227 N N . HIS A 1 281 ? 2.653 -17.690 -9.353 1.00 92.56 281 HIS A N 1
ATOM 2228 C CA . HIS A 1 281 ? 3.476 -18.380 -8.351 1.00 92.56 281 HIS A CA 1
ATOM 2229 C C . HIS A 1 281 ? 4.109 -17.382 -7.380 1.00 92.56 281 HIS A C 1
ATOM 2231 O O . HIS A 1 281 ? 3.819 -17.396 -6.182 1.00 92.56 281 HIS A O 1
ATOM 2237 N N . ALA A 1 282 ? 4.944 -16.483 -7.901 1.00 94.81 282 ALA A N 1
ATOM 2238 C CA . ALA A 1 282 ? 5.490 -15.361 -7.149 1.00 94.81 282 ALA A CA 1
ATOM 2239 C C . ALA A 1 282 ? 4.490 -14.196 -7.066 1.00 94.81 282 ALA A C 1
ATOM 2241 O O . ALA A 1 282 ? 3.544 -14.081 -7.859 1.00 94.81 282 ALA A O 1
ATOM 2242 N N . CYS A 1 283 ? 4.724 -13.298 -6.110 1.00 95.94 283 CYS A N 1
ATOM 2243 C CA . CYS A 1 283 ? 4.018 -12.026 -6.068 1.00 95.94 283 CYS A CA 1
ATOM 2244 C C . CYS A 1 283 ? 4.406 -11.178 -7.278 1.00 95.94 283 CYS A C 1
ATOM 2246 O O . CYS A 1 283 ? 5.529 -11.275 -7.772 1.00 95.94 283 CYS A O 1
ATOM 2248 N N . TYR A 1 284 ? 3.483 -10.364 -7.780 1.00 95.75 284 TYR A N 1
ATOM 2249 C CA . TYR A 1 284 ? 3.737 -9.528 -8.941 1.00 95.75 284 TYR A CA 1
ATOM 2250 C C . TYR A 1 284 ? 3.075 -8.163 -8.830 1.00 95.75 284 TYR A C 1
ATOM 2252 O O . TYR A 1 284 ? 2.029 -7.978 -8.200 1.00 95.75 284 TYR A O 1
ATOM 2260 N N . ILE A 1 285 ? 3.673 -7.214 -9.541 1.00 95.88 285 ILE A N 1
ATOM 2261 C CA . ILE A 1 285 ? 3.052 -5.941 -9.882 1.00 95.88 285 ILE A CA 1
ATOM 2262 C C . ILE A 1 285 ? 3.061 -5.843 -11.398 1.00 95.88 285 ILE A C 1
ATOM 2264 O O . ILE A 1 285 ? 4.088 -6.070 -12.028 1.00 95.88 285 ILE A O 1
ATOM 2268 N N . ARG A 1 286 ? 1.901 -5.559 -11.984 1.00 94.94 286 ARG A N 1
ATOM 2269 C CA . ARG A 1 286 ? 1.699 -5.467 -13.436 1.00 94.94 286 ARG A CA 1
ATOM 2270 C C . ARG A 1 286 ? 1.013 -4.158 -13.810 1.00 94.94 286 ARG A C 1
ATOM 2272 O O . ARG A 1 286 ? 0.501 -3.472 -12.925 1.00 94.94 286 ARG A O 1
ATOM 2279 N N . ASN A 1 287 ? 0.923 -3.837 -15.100 1.00 94.19 287 ASN A N 1
ATOM 2280 C CA . ASN A 1 287 ? 0.365 -2.562 -15.571 1.00 94.19 287 ASN A CA 1
ATOM 2281 C C . ASN A 1 287 ? 1.034 -1.354 -14.890 1.00 94.19 287 ASN A C 1
ATOM 2283 O O . ASN A 1 287 ? 0.359 -0.436 -14.420 1.00 94.19 287 ASN A O 1
ATOM 2287 N N . MET A 1 288 ? 2.361 -1.435 -14.769 1.00 94.50 288 MET A N 1
ATOM 2288 C CA . MET A 1 288 ? 3.203 -0.432 -14.127 1.00 94.50 288 MET A CA 1
ATOM 2289 C C . MET A 1 288 ? 3.379 0.766 -15.058 1.00 94.50 288 MET A C 1
ATOM 2291 O O . MET A 1 288 ? 3.888 0.600 -16.164 1.00 94.50 288 MET A O 1
ATOM 2295 N N . THR A 1 289 ? 2.971 1.958 -14.622 1.00 92.94 289 THR A N 1
ATOM 2296 C CA . THR A 1 289 ? 3.221 3.220 -15.338 1.00 92.94 289 THR A CA 1
ATOM 2297 C C . THR A 1 289 ? 3.430 4.387 -14.376 1.00 92.94 289 THR A C 1
ATOM 2299 O O . THR A 1 289 ? 2.9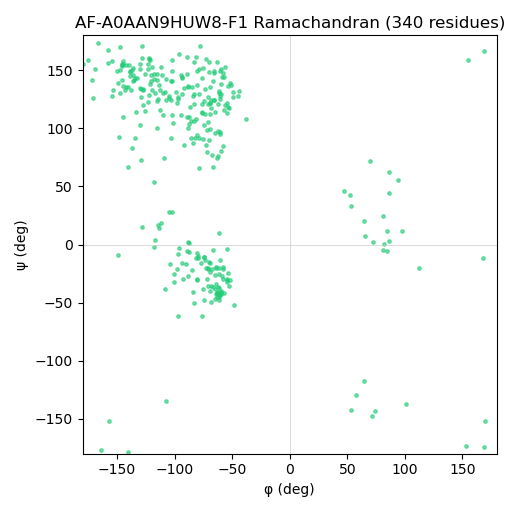07 4.399 -13.257 1.00 92.94 289 THR A O 1
ATOM 2302 N N . PHE A 1 290 ? 4.169 5.397 -14.827 1.00 90.00 290 PHE A N 1
ATOM 2303 C CA . PHE A 1 290 ? 4.199 6.721 -14.202 1.00 90.00 290 PHE A CA 1
ATOM 2304 C C . PHE A 1 290 ? 3.340 7.694 -15.005 1.00 90.00 290 PHE A C 1
ATOM 2306 O O . PHE A 1 290 ? 3.108 7.465 -16.183 1.00 90.00 290 PHE A O 1
ATOM 2313 N N . GLN A 1 291 ? 2.888 8.798 -14.414 1.00 86.62 291 GLN A N 1
ATOM 2314 C CA . GLN A 1 291 ? 2.082 9.799 -15.118 1.00 86.62 291 GLN A CA 1
ATOM 2315 C C . GLN A 1 291 ? 2.792 11.155 -15.192 1.00 86.62 291 GLN A C 1
ATOM 2317 O O . GLN A 1 291 ? 3.222 11.687 -14.167 1.00 86.62 291 GLN A O 1
ATOM 2322 N N . LYS A 1 292 ? 2.863 11.751 -16.390 1.00 81.62 292 LYS A N 1
ATOM 2323 C CA . LYS A 1 292 ? 3.376 13.121 -16.608 1.00 81.62 292 LYS A CA 1
ATOM 2324 C C . LYS A 1 292 ? 2.353 14.189 -16.230 1.00 81.62 292 LYS A C 1
ATOM 2326 O O . LYS A 1 292 ? 1.162 13.920 -16.076 1.00 81.62 292 LYS A O 1
ATOM 2331 N N . TYR A 1 293 ? 2.800 15.446 -16.207 1.00 79.94 293 TYR A N 1
ATOM 2332 C CA . TYR A 1 293 ? 1.916 16.613 -16.095 1.00 79.94 293 TYR A CA 1
ATOM 2333 C C . TYR A 1 293 ? 0.797 16.616 -17.153 1.00 79.94 293 TYR A C 1
ATOM 2335 O O . TYR A 1 293 ? -0.340 16.984 -16.863 1.00 79.94 293 TYR A O 1
ATOM 2343 N N . THR A 1 294 ? 1.101 16.137 -18.367 1.00 78.94 294 THR A N 1
ATOM 2344 C CA . THR A 1 294 ? 0.158 16.003 -19.492 1.00 78.94 294 THR A CA 1
ATOM 2345 C C . THR A 1 294 ? -0.942 14.961 -19.265 1.00 78.94 294 THR A C 1
ATOM 2347 O O . THR A 1 294 ? -1.839 14.851 -20.097 1.00 78.94 294 THR A O 1
ATOM 2350 N N . ARG A 1 295 ? -0.910 14.212 -18.150 1.00 79.69 295 ARG A N 1
ATOM 2351 C CA . ARG A 1 295 ? -1.794 13.064 -17.860 1.00 79.69 295 ARG A CA 1
ATOM 2352 C C . ARG A 1 295 ? -1.617 11.885 -18.815 1.00 79.69 295 ARG A C 1
ATOM 2354 O O . ARG A 1 295 ? -2.504 11.042 -18.936 1.00 79.69 295 ARG A O 1
ATOM 2361 N N . GLU A 1 296 ? -0.472 11.843 -19.479 1.00 84.38 296 GLU A N 1
ATOM 2362 C CA . GLU A 1 296 ? -0.007 10.698 -20.243 1.00 84.38 296 GLU A CA 1
ATOM 2363 C C . GLU A 1 296 ? 0.719 9.722 -19.315 1.00 84.38 296 GLU A C 1
ATOM 2365 O O . GLU A 1 296 ? 1.525 10.140 -18.476 1.00 84.38 296 GLU A O 1
ATOM 2370 N N . ASP A 1 297 ? 0.409 8.436 -19.472 1.00 88.31 297 ASP A N 1
ATOM 2371 C CA . ASP A 1 297 ? 1.082 7.353 -18.768 1.00 88.31 297 ASP A CA 1
ATOM 2372 C C . ASP A 1 297 ? 2.363 6.981 -19.537 1.00 88.31 297 ASP A C 1
ATOM 2374 O O . ASP A 1 297 ? 2.316 6.719 -20.736 1.00 88.31 297 ASP A O 1
ATOM 2378 N N . ILE A 1 298 ? 3.499 6.951 -18.844 1.00 90.06 298 ILE A N 1
ATOM 2379 C CA . ILE A 1 298 ? 4.801 6.532 -19.363 1.00 90.06 298 ILE A CA 1
ATOM 2380 C C . ILE A 1 298 ? 5.107 5.126 -18.863 1.00 90.06 298 ILE A C 1
ATOM 2382 O O . ILE A 1 298 ? 4.882 4.793 -17.694 1.00 90.06 298 ILE A O 1
ATOM 2386 N N . GLU A 1 299 ? 5.692 4.332 -19.745 1.00 91.38 299 GLU A N 1
ATOM 2387 C CA . GLU A 1 299 ? 6.154 2.988 -19.450 1.00 91.38 299 GLU A CA 1
ATOM 2388 C C . GLU A 1 299 ? 7.522 3.006 -18.734 1.00 91.38 299 GLU A C 1
ATOM 2390 O O . GLU A 1 299 ? 8.399 3.785 -19.107 1.00 91.38 299 GLU A O 1
ATOM 2395 N N . PRO A 1 300 ? 7.730 2.173 -17.698 1.00 91.50 300 PRO A N 1
ATOM 2396 C CA . PRO A 1 300 ? 8.949 2.157 -16.887 1.00 91.50 300 PRO A CA 1
ATOM 2397 C C . PRO A 1 300 ? 10.104 1.422 -17.588 1.00 91.50 300 PRO A C 1
ATOM 2399 O O 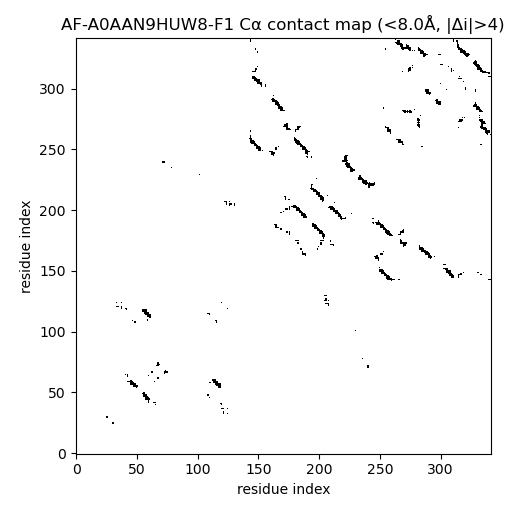. PRO A 1 300 ? 10.545 0.359 -17.163 1.00 91.50 300 PRO A O 1
ATOM 2402 N N . THR A 1 301 ? 10.606 1.937 -18.702 1.00 90.44 301 THR A N 1
ATOM 2403 C CA . THR A 1 301 ? 11.734 1.320 -19.419 1.00 90.44 301 THR A CA 1
ATOM 2404 C C . THR A 1 301 ? 13.020 1.299 -18.572 1.00 90.44 301 THR A C 1
ATOM 2406 O O . THR A 1 301 ? 13.168 2.063 -17.622 1.00 90.44 301 THR A O 1
ATOM 2409 N N . LEU A 1 302 ? 13.953 0.384 -18.873 1.00 88.00 302 LEU A N 1
ATOM 2410 C CA . LEU A 1 302 ? 15.165 0.153 -18.060 1.00 88.00 302 LEU A CA 1
ATOM 2411 C C . LEU A 1 302 ? 16.105 1.370 -17.959 1.00 88.00 302 LEU A C 1
ATOM 2413 O O . LEU A 1 302 ? 16.916 1.443 -17.043 1.00 88.00 302 LEU A O 1
ATOM 2417 N N . ASP A 1 303 ? 16.008 2.322 -18.882 1.00 86.38 303 ASP A N 1
ATOM 2418 C CA . ASP A 1 303 ? 16.684 3.619 -18.808 1.00 86.38 303 ASP A CA 1
ATOM 2419 C C . ASP A 1 303 ? 16.062 4.546 -17.748 1.00 86.38 303 ASP A C 1
ATOM 2421 O O . ASP A 1 303 ? 16.774 5.332 -17.122 1.00 86.38 303 ASP A O 1
ATOM 2425 N N . LEU A 1 304 ? 14.760 4.407 -17.477 1.00 85.50 304 LEU A N 1
ATOM 2426 C CA . LEU A 1 304 ? 14.020 5.204 -16.496 1.00 85.50 304 LEU A CA 1
ATOM 2427 C C . LEU A 1 304 ? 14.043 4.612 -15.083 1.00 85.50 304 LEU A C 1
ATOM 2429 O O . LEU A 1 304 ? 13.916 5.365 -14.115 1.00 85.50 304 LEU A O 1
ATOM 2433 N N . VAL A 1 305 ? 14.184 3.290 -14.939 1.00 89.44 305 VAL A N 1
ATOM 2434 C CA . VAL A 1 305 ? 14.050 2.605 -13.642 1.00 89.44 305 VAL A CA 1
ATOM 2435 C C . VAL A 1 305 ? 15.291 1.837 -13.201 1.00 89.44 305 VAL A C 1
ATOM 2437 O O . VAL A 1 305 ? 16.018 1.251 -14.000 1.00 89.44 305 VAL A O 1
ATOM 2440 N N . GLY A 1 306 ? 15.509 1.831 -11.893 1.00 89.06 306 GLY A N 1
ATOM 2441 C CA . GLY A 1 306 ? 16.511 1.057 -11.187 1.00 89.06 306 GLY A CA 1
ATOM 2442 C C . GLY A 1 306 ? 15.892 -0.160 -10.519 1.00 89.06 306 GLY A C 1
ATOM 2443 O O . GLY A 1 306 ? 14.731 -0.157 -10.106 1.00 89.06 306 GLY A O 1
ATOM 2444 N N . ILE A 1 307 ? 16.694 -1.212 -10.408 1.00 90.56 307 ILE A N 1
ATOM 2445 C CA . ILE A 1 307 ? 16.341 -2.444 -9.708 1.00 90.56 307 ILE A CA 1
ATOM 2446 C C . ILE A 1 307 ? 17.086 -2.463 -8.377 1.00 90.56 307 ILE A C 1
ATOM 2448 O O . ILE A 1 307 ? 18.310 -2.327 -8.355 1.00 90.56 307 ILE A O 1
ATOM 2452 N N . TYR A 1 308 ? 16.361 -2.675 -7.282 1.00 88.94 308 TYR A N 1
ATOM 2453 C CA . TYR A 1 308 ? 16.926 -2.750 -5.939 1.00 88.94 308 TYR A CA 1
ATOM 2454 C C . TYR A 1 308 ? 16.458 -4.013 -5.213 1.00 88.94 308 TYR A C 1
ATOM 2456 O O . TYR A 1 308 ? 15.262 -4.290 -5.114 1.00 88.94 308 TYR A O 1
ATOM 2464 N N . LYS A 1 309 ? 17.425 -4.773 -4.697 1.00 88.00 309 LYS A N 1
ATOM 2465 C CA . LYS A 1 309 ? 17.218 -5.919 -3.807 1.00 88.00 309 LYS A CA 1
ATOM 2466 C C . LYS A 1 309 ? 18.382 -6.009 -2.830 1.00 88.00 309 LYS A C 1
ATOM 2468 O O . LYS A 1 309 ? 19.537 -5.957 -3.249 1.00 88.00 309 LYS A O 1
ATOM 2473 N N . ASP A 1 310 ? 18.083 -6.138 -1.549 1.00 87.75 310 ASP A N 1
ATOM 2474 C CA . ASP A 1 310 ? 19.083 -6.069 -0.482 1.00 87.75 310 ASP A CA 1
ATOM 2475 C C . ASP A 1 310 ? 19.497 -7.454 0.043 1.00 87.75 310 ASP A C 1
ATOM 2477 O O . ASP A 1 310 ? 20.661 -7.655 0.385 1.00 87.75 310 ASP A O 1
ATOM 2481 N N . MET A 1 311 ? 18.581 -8.434 0.041 1.00 90.75 311 MET A N 1
ATOM 2482 C CA . MET A 1 311 ? 18.839 -9.785 0.564 1.00 90.75 311 MET A CA 1
ATOM 2483 C C . MET A 1 311 ? 18.452 -10.923 -0.409 1.00 90.75 311 MET A C 1
ATOM 2485 O O . MET A 1 311 ? 17.493 -11.656 -0.149 1.00 90.75 311 MET A O 1
ATOM 2489 N N . PRO A 1 312 ? 19.223 -11.135 -1.499 1.00 89.75 312 PRO A N 1
ATOM 2490 C CA . PRO A 1 312 ? 18.957 -12.144 -2.538 1.00 89.75 312 PRO A CA 1
ATOM 2491 C C . PRO A 1 312 ? 18.790 -13.590 -2.049 1.00 89.75 312 PRO A C 1
ATOM 2493 O O . PRO A 1 312 ? 18.080 -14.381 -2.661 1.00 89.75 312 PRO A O 1
ATOM 2496 N N . SER A 1 313 ? 19.443 -13.966 -0.944 1.00 92.62 313 SER A N 1
ATOM 2497 C CA . SER A 1 313 ? 19.332 -15.318 -0.375 1.00 92.62 313 SER A CA 1
ATOM 2498 C C . SER A 1 313 ? 17.954 -15.606 0.229 1.00 92.62 313 SER A C 1
ATOM 2500 O O . SER A 1 313 ? 17.570 -16.770 0.337 1.00 92.62 313 SER A O 1
ATOM 2502 N N . CYS A 1 314 ? 17.216 -14.564 0.618 1.00 95.19 314 CYS A N 1
ATOM 2503 C CA . CYS A 1 314 ? 15.883 -14.672 1.203 1.00 95.19 314 CYS A CA 1
ATOM 2504 C C . CYS A 1 314 ? 14.778 -14.212 0.267 1.00 95.19 314 CYS A C 1
ATOM 2506 O O . CYS A 1 314 ? 13.694 -14.798 0.272 1.00 95.19 314 CYS A O 1
ATOM 2508 N N . TYR A 1 315 ? 15.038 -13.153 -0.498 1.00 96.12 315 TYR A N 1
ATOM 2509 C CA . TYR A 1 315 ? 14.060 -12.509 -1.358 1.00 96.12 315 TYR A CA 1
ATOM 2510 C C . TYR A 1 315 ? 14.690 -12.163 -2.693 1.00 96.12 315 TYR A C 1
ATOM 2512 O O . TYR A 1 315 ? 15.765 -11.572 -2.758 1.00 96.12 315 TYR A O 1
ATOM 2520 N N . GLU A 1 316 ? 13.980 -12.490 -3.760 1.00 94.94 316 GLU A N 1
ATOM 2521 C CA . GLU A 1 316 ? 14.397 -12.189 -5.118 1.00 94.94 316 GLU A CA 1
ATOM 2522 C C . GLU A 1 316 ? 13.359 -11.351 -5.845 1.00 94.94 316 GLU A C 1
ATOM 2524 O O . GLU A 1 316 ? 12.182 -11.278 -5.472 1.00 94.94 316 GLU A O 1
ATOM 2529 N N . MET A 1 317 ? 13.829 -10.715 -6.911 1.00 94.12 317 MET A N 1
ATOM 2530 C CA . MET A 1 317 ? 13.028 -9.860 -7.767 1.00 94.12 317 MET A CA 1
ATOM 2531 C C . MET A 1 317 ? 13.453 -10.039 -9.221 1.00 94.12 317 MET A C 1
ATOM 2533 O O . MET A 1 317 ? 14.641 -10.031 -9.538 1.00 94.12 317 MET A O 1
ATOM 2537 N N . SER A 1 318 ? 12.470 -10.151 -10.109 1.00 94.00 318 SER A N 1
ATOM 2538 C CA . SER A 1 318 ? 12.659 -10.252 -11.551 1.00 94.00 318 SER A CA 1
ATOM 2539 C C . SER A 1 318 ? 11.847 -9.168 -12.249 1.00 94.00 318 SER A C 1
ATOM 2541 O O . SER A 1 318 ? 10.615 -9.161 -12.187 1.00 94.00 318 SER A O 1
ATOM 2543 N N . TYR A 1 319 ? 12.538 -8.231 -12.901 1.00 95.00 319 TYR A N 1
ATOM 2544 C CA . TYR A 1 319 ? 11.892 -7.225 -13.732 1.00 95.00 319 TYR A CA 1
ATOM 2545 C C . TYR A 1 319 ? 11.723 -7.775 -15.144 1.00 95.00 319 TYR A C 1
ATOM 2547 O O . TYR A 1 319 ? 12.704 -7.968 -15.858 1.00 95.00 319 TYR A O 1
ATOM 2555 N N . THR A 1 320 ? 10.484 -8.068 -15.534 1.00 91.69 320 THR A N 1
ATOM 2556 C CA . THR A 1 320 ? 10.199 -8.686 -16.837 1.00 91.69 320 THR A CA 1
ATOM 2557 C C . THR A 1 320 ? 10.096 -7.643 -17.952 1.00 91.69 320 THR A C 1
ATOM 2559 O O . THR A 1 320 ? 10.299 -7.973 -19.116 1.00 91.69 320 THR A O 1
ATOM 2562 N N . GLY A 1 321 ? 9.824 -6.377 -17.615 1.00 92.44 321 GLY A N 1
ATOM 2563 C CA . GLY A 1 321 ? 9.518 -5.347 -18.608 1.00 92.44 321 GLY A CA 1
ATOM 2564 C C . GLY A 1 321 ? 8.136 -5.575 -19.220 1.00 92.44 321 GLY A C 1
ATOM 2565 O O . GLY A 1 321 ? 7.234 -6.057 -18.531 1.00 92.44 321 GLY A O 1
ATOM 2566 N N . TYR A 1 322 ? 7.956 -5.213 -20.493 1.00 94.44 322 TYR A N 1
ATOM 2567 C CA . TYR A 1 322 ? 6.710 -5.481 -21.214 1.00 94.44 322 TYR A CA 1
ATOM 2568 C C . TYR A 1 322 ? 6.551 -6.984 -21.468 1.00 94.44 322 TYR A C 1
ATOM 2570 O O . TYR A 1 322 ? 7.400 -7.595 -22.115 1.00 94.44 322 TYR A O 1
ATOM 2578 N N . VAL A 1 323 ? 5.456 -7.567 -20.977 1.00 93.19 323 VAL A N 1
ATOM 2579 C CA . VAL A 1 323 ? 5.162 -8.999 -21.139 1.00 93.19 323 VAL A CA 1
ATOM 2580 C C . VAL A 1 323 ? 4.214 -9.241 -22.316 1.00 93.19 323 VAL A C 1
ATOM 2582 O O . VAL A 1 323 ? 4.574 -9.911 -23.277 1.00 93.19 323 VAL A O 1
ATOM 2585 N N . ASP A 1 324 ? 3.007 -8.677 -22.244 1.00 91.69 324 ASP A N 1
ATOM 2586 C CA . ASP A 1 324 ? 1.954 -8.737 -23.264 1.00 91.69 324 ASP A CA 1
ATOM 2587 C C . ASP A 1 324 ? 0.897 -7.648 -22.984 1.00 91.69 324 ASP A C 1
ATOM 2589 O O . ASP A 1 324 ? 1.025 -6.874 -22.034 1.00 91.69 324 ASP A O 1
ATOM 2593 N N . ASP A 1 325 ? -0.178 -7.573 -23.771 1.00 89.94 325 ASP A N 1
ATOM 2594 C CA . ASP A 1 325 ? -1.227 -6.561 -23.578 1.00 89.94 325 ASP A CA 1
ATOM 2595 C C . ASP A 1 325 ? -2.058 -6.729 -22.297 1.00 89.94 325 ASP A C 1
ATOM 2597 O O . ASP A 1 325 ? -2.654 -5.763 -21.814 1.00 89.94 325 ASP A O 1
ATOM 2601 N N . SER A 1 326 ? -2.082 -7.925 -21.709 1.00 88.50 326 SER A N 1
ATOM 2602 C CA . SER A 1 326 ? -2.828 -8.220 -20.484 1.00 88.50 326 SER A CA 1
ATOM 2603 C C . SER A 1 326 ? -2.045 -7.852 -19.218 1.00 88.50 326 SER A C 1
ATOM 2605 O O . SER A 1 326 ? -2.600 -7.298 -18.256 1.00 88.50 326 SER A O 1
ATOM 2607 N N . LEU A 1 327 ? -0.741 -8.130 -19.210 1.00 88.94 327 LEU A N 1
ATOM 2608 C CA . LEU A 1 327 ? 0.161 -7.880 -18.090 1.00 88.94 327 LEU A CA 1
ATOM 2609 C C . LEU A 1 327 ? 0.851 -6.516 -18.209 1.00 88.94 327 LEU A C 1
ATOM 2611 O O . LEU A 1 327 ? 1.097 -5.871 -17.187 1.00 88.94 327 LEU A O 1
ATOM 2615 N N . ARG A 1 328 ? 1.072 -6.029 -19.434 1.00 94.81 328 ARG A N 1
ATOM 2616 C CA . ARG A 1 328 ? 1.844 -4.818 -19.754 1.00 94.81 328 ARG A CA 1
ATOM 2617 C C . ARG A 1 328 ? 3.231 -4.894 -19.103 1.00 94.81 328 ARG A C 1
ATOM 2619 O O . ARG A 1 328 ? 3.828 -5.967 -19.058 1.00 94.81 328 ARG A O 1
ATOM 2626 N N . TYR A 1 329 ? 3.747 -3.769 -18.613 1.00 95.44 329 TYR A N 1
ATOM 2627 C CA . TYR A 1 329 ? 4.983 -3.730 -17.839 1.00 95.44 329 TYR A CA 1
ATOM 2628 C C . TYR A 1 329 ? 4.783 -4.352 -16.460 1.00 95.44 329 TYR A C 1
ATOM 2630 O O . TYR A 1 329 ? 3.854 -3.967 -15.736 1.00 95.44 329 TYR A O 1
ATOM 2638 N N . ALA A 1 330 ? 5.640 -5.315 -16.117 1.00 95.75 330 ALA A N 1
ATOM 2639 C CA . ALA A 1 330 ? 5.492 -6.099 -14.904 1.00 95.75 330 ALA A CA 1
ATOM 2640 C C . ALA A 1 330 ? 6.818 -6.498 -14.237 1.00 95.75 330 ALA A C 1
ATOM 2642 O O . ALA A 1 330 ? 7.870 -6.637 -14.868 1.00 95.75 330 ALA A O 1
ATOM 2643 N N . MET A 1 331 ? 6.719 -6.744 -12.933 1.00 95.56 331 MET A N 1
ATOM 2644 C CA . MET A 1 331 ? 7.758 -7.327 -12.093 1.00 95.56 331 MET A CA 1
ATOM 2645 C C . MET A 1 331 ? 7.196 -8.478 -11.266 1.00 95.56 331 MET A C 1
ATOM 2647 O O . MET A 1 331 ? 6.024 -8.464 -10.878 1.00 95.56 331 MET A O 1
ATOM 2651 N N . GLN A 1 332 ? 8.058 -9.432 -10.937 1.00 96.50 332 GLN A N 1
ATOM 2652 C CA . GLN A 1 332 ? 7.804 -10.472 -9.950 1.00 96.50 332 GLN A CA 1
ATOM 2653 C C . GLN A 1 332 ? 8.761 -10.320 -8.774 1.00 96.50 332 GLN A C 1
ATOM 2655 O O . GLN A 1 332 ? 9.912 -9.923 -8.952 1.00 96.50 332 GLN A O 1
ATOM 2660 N N . PHE A 1 333 ? 8.303 -10.652 -7.578 1.00 96.69 333 PHE A N 1
ATOM 2661 C CA . PHE A 1 333 ? 9.110 -10.615 -6.368 1.00 96.69 333 PHE A CA 1
ATOM 2662 C C . PHE A 1 333 ? 8.573 -11.599 -5.332 1.00 96.69 333 PHE A C 1
ATOM 2664 O O . PHE A 1 333 ? 7.399 -11.980 -5.348 1.00 96.69 333 PHE A O 1
ATOM 2671 N N . GLY A 1 334 ? 9.432 -11.991 -4.404 1.00 96.75 334 GLY A N 1
ATOM 2672 C CA . GLY A 1 334 ? 9.042 -12.841 -3.291 1.00 96.75 334 GLY A CA 1
ATOM 2673 C C . GLY A 1 334 ? 10.201 -13.663 -2.764 1.00 96.75 334 GLY A C 1
ATOM 2674 O O . GLY A 1 334 ? 11.352 -13.491 -3.162 1.00 96.75 334 GLY A O 1
ATOM 2675 N N . GLY A 1 335 ? 9.879 -14.559 -1.845 1.00 97.06 335 GLY A N 1
ATOM 2676 C CA . GLY A 1 335 ? 10.832 -15.483 -1.254 1.00 97.06 335 GLY A CA 1
ATOM 2677 C C . GLY A 1 335 ? 10.386 -15.928 0.136 1.00 97.06 335 GLY A C 1
ATOM 2678 O O . GLY A 1 335 ? 9.550 -15.259 0.758 1.00 97.06 335 GLY A O 1
ATOM 2679 N N . PRO A 1 336 ? 10.896 -17.067 0.623 1.00 96.88 336 PRO A N 1
ATOM 2680 C CA . PRO A 1 336 ? 10.369 -17.732 1.810 1.00 96.88 336 PRO A CA 1
ATOM 2681 C C . PRO A 1 336 ? 10.723 -17.022 3.123 1.00 96.88 336 PRO A C 1
ATOM 2683 O O . PRO A 1 336 ? 10.132 -17.340 4.155 1.00 96.88 336 PRO A O 1
ATOM 2686 N N . GLY A 1 337 ? 11.660 -16.070 3.103 1.00 95.12 337 GLY A N 1
ATOM 2687 C CA . GLY A 1 337 ? 12.220 -15.480 4.317 1.00 95.12 337 GLY A CA 1
ATOM 2688 C C . GLY A 1 337 ? 13.175 -16.447 5.024 1.00 95.12 337 GLY A C 1
ATOM 2689 O O . GLY A 1 337 ? 13.910 -17.193 4.378 1.00 95.12 337 GLY A O 1
ATOM 2690 N N . GLY A 1 338 ? 13.176 -16.443 6.358 1.00 93.62 338 GLY A N 1
ATOM 2691 C CA . GLY A 1 338 ? 14.112 -17.223 7.174 1.00 93.62 338 GLY A CA 1
ATOM 2692 C C . GLY A 1 338 ? 15.259 -16.378 7.729 1.00 93.62 338 GLY A C 1
ATOM 2693 O O . GLY A 1 338 ? 15.031 -15.286 8.244 1.00 93.62 338 GLY A O 1
ATOM 2694 N N . ASN A 1 339 ? 16.492 -16.887 7.700 1.00 91.75 339 ASN A N 1
ATOM 2695 C CA . ASN A 1 339 ? 17.639 -16.157 8.246 1.00 91.75 339 ASN A CA 1
ATOM 2696 C C . ASN A 1 339 ? 18.173 -15.134 7.231 1.00 91.75 339 ASN A C 1
ATOM 2698 O O . ASN A 1 339 ? 19.021 -15.458 6.403 1.00 91.75 339 ASN A O 1
ATOM 2702 N N . CYS A 1 340 ? 17.657 -13.909 7.313 1.00 88.94 340 CYS A N 1
ATOM 2703 C CA . CYS A 1 340 ? 17.886 -12.852 6.328 1.00 88.94 340 CYS A CA 1
ATOM 2704 C C . CYS A 1 340 ? 18.907 -11.801 6.780 1.00 88.94 340 CYS A C 1
ATOM 2706 O O . CYS A 1 340 ? 18.861 -10.663 6.336 1.00 88.94 340 CYS A O 1
ATOM 2708 N N . GLY A 1 341 ? 19.857 -12.177 7.641 1.00 69.31 341 GLY A N 1
ATOM 2709 C CA . GLY A 1 341 ? 20.994 -11.312 7.972 1.00 69.31 341 GLY A CA 1
ATOM 2710 C C . GLY A 1 341 ? 20.707 -10.221 9.006 1.00 69.31 341 GLY A C 1
ATOM 2711 O O . GLY A 1 341 ? 21.424 -9.222 9.031 1.00 69.31 341 GLY A O 1
ATOM 2712 N N . TYR A 1 342 ? 19.707 -10.421 9.871 1.00 64.31 342 TYR A N 1
ATOM 2713 C CA . TYR A 1 342 ? 19.443 -9.556 11.020 1.00 64.31 342 TYR A CA 1
ATOM 2714 C C . TYR A 1 342 ? 19.129 -10.338 12.290 1.00 64.31 342 TYR A C 1
ATOM 2716 O O . TYR A 1 342 ? 18.310 -11.283 12.251 1.00 64.31 342 TYR A O 1
#

Foldseek 3Di:
DDDDDDDDDPPPDPPPPPVDDPDPPDPPVVVVVLVVVLPLQDDDAPDWDQDPVRWIKGWAQPLPHSVCVPPLCVPPDDDDDDCVCVVVVVPDPDDPDDPDVPPPPPPPPYDPRTDIDTRDDSVLVVLVVVVVVVPDDDDDPDPQKWKWWKKFDPPLDQPAWFQDKDKDWDDDQWDDDDQAKKKWKWKKFADVPWIKIWGKMQHCSNVVDSGIDTDIDIDQAAAWDWDDDPNDTPDIDHGSRHHDPNTGPMMIIMIMIGDPDPPDWTIKYAQQDADPVDPPNFIKIFPIWTAGPVRDTHFCDPSGIDTDTDFCVFKDKDFPAQDDPVRGGMMGMIHGTTRRPD

Solvent-accessible surface area (backbone atoms only — not comparable to full-atom values): 20101 Å² total; per-residue (Å²): 136,84,85,82,84,83,84,80,80,81,76,80,74,73,83,73,81,75,83,74,76,80,66,76,85,69,51,71,66,59,49,51,51,52,52,53,50,44,55,70,64,51,59,86,55,82,45,80,44,78,46,99,86,75,46,49,35,28,18,30,48,63,88,65,44,70,70,42,74,38,82,78,32,62,84,63,78,81,81,67,84,65,76,75,58,64,74,59,68,80,64,80,92,77,84,94,83,71,92,66,83,66,74,81,68,55,87,72,81,42,61,92,71,36,40,79,39,74,62,77,48,73,71,48,52,55,31,50,56,61,46,69,74,52,80,75,86,87,79,66,96,43,83,34,55,42,46,31,33,43,31,54,39,94,73,67,52,97,81,65,54,30,65,46,74,47,63,49,67,69,87,60,70,42,69,62,92,49,52,76,26,32,27,28,42,38,36,40,40,23,31,89,93,22,38,42,37,43,36,40,36,28,34,24,52,68,70,74,43,72,56,60,40,78,50,74,52,67,44,79,37,25,28,68,45,75,46,70,55,98,91,40,76,77,47,78,42,58,38,75,68,19,60,75,34,88,45,20,72,39,37,39,42,33,39,36,31,33,28,74,53,75,79,42,69,32,44,19,25,39,60,28,30,52,48,76,91,50,92,76,60,18,24,42,39,23,51,38,28,40,18,38,88,88,71,47,75,41,72,73,45,76,75,48,35,36,82,47,68,77,45,69,93,26,36,34,65,42,81,66,42,73,74,46,94,89,44,29,30,29,36,30,25,12,8,57,35,30,89,68,86,55

pLDDT: mean 75.84, std 20.47, range [26.67, 97.31]

InterPro domains:
  IPR004314 Neprosin [PF03080] (219-336)
  IPR004314 Neprosin [PS52045] (140-341)
  IPR025521 Neprosin activation peptide [PF14365] (48-133)
  IPR053168 Glutamic endopeptidase [PTHR31589] (35-218)

Mean predicted aligned error: 11.93 Å